Protein AF-A0A2N5WVS5-F1 (afdb_monomer_lite)

Secondary structure (DSSP, 8-state):
----PPPP-----PPPPHHHHHHHHHTTTS-HHHHHHHHHHTTSSSHHHHHHTTGGGGS-HHHHHHHHHHHHHTT-EEPPPGGGGGTTS-SSSTT--STT-SSPPP---EE-HHHHHHHHHHHHHS-TTSTTSHHHHHHHHHHHHHHTT-HHHHHHHHHHTT-HHHHHHHHHHHHHHSSSHHHHHHHHHHHHTPPPSSPPPTTS-HHHHHHHHHHHH-HHHHHH-HHHHHHHHHHHHHHSGGG---TT-THHHHHHHHHHHHHHHH-GGGHHHHHHHHHHHHTT-

Structure (mmCIF, N/CA/C/O backbone):
data_AF-A0A2N5WVS5-F1
#
_entry.id   AF-A0A2N5WVS5-F1
#
loop_
_atom_site.group_PDB
_atom_site.id
_atom_site.type_symbol
_atom_site.label_atom_id
_atom_site.label_alt_id
_atom_site.label_comp_id
_atom_site.label_asym_id
_atom_site.label_entity_id
_atom_site.label_seq_id
_atom_site.pdbx_PDB_ins_code
_atom_site.Cartn_x
_atom_site.Cartn_y
_atom_site.Cartn_z
_at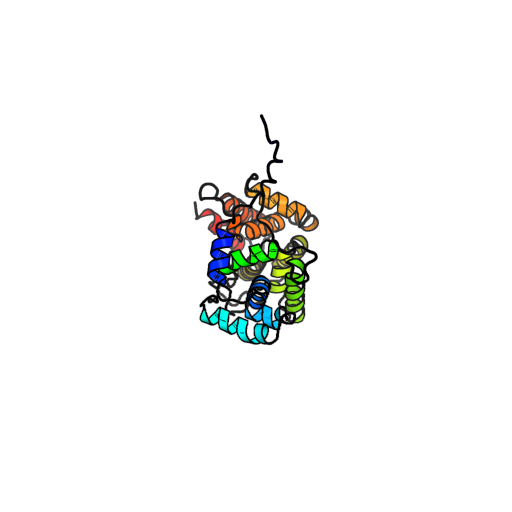om_site.occupancy
_atom_site.B_iso_or_equiv
_atom_site.auth_seq_id
_atom_site.auth_comp_id
_atom_site.auth_asym_id
_atom_site.auth_atom_id
_atom_site.pdbx_PDB_model_num
ATOM 1 N N . HIS A 1 1 ? -7.808 49.765 46.459 1.00 38.38 1 HIS A N 1
ATOM 2 C CA . HIS A 1 1 ? -6.801 49.565 45.397 1.00 38.38 1 HIS A CA 1
ATOM 3 C C . HIS A 1 1 ? -5.753 48.593 45.919 1.00 38.38 1 HIS A C 1
ATOM 5 O O . HIS A 1 1 ? -5.170 48.901 46.940 1.00 38.38 1 HIS A O 1
ATOM 11 N N . GLY A 1 2 ? -5.491 47.409 45.385 1.00 36.56 2 GLY A N 1
ATOM 12 C CA . GLY A 1 2 ? -6.098 46.624 44.321 1.00 36.56 2 GLY A CA 1
ATOM 13 C C . GLY A 1 2 ? -5.692 45.162 44.556 1.00 36.56 2 GLY A C 1
ATOM 14 O O . GLY A 1 2 ? -4.592 44.880 45.019 1.00 36.56 2 GLY A O 1
ATOM 15 N N . THR A 1 3 ? -6.629 44.260 44.303 1.00 36.06 3 THR A N 1
ATOM 16 C CA . THR A 1 3 ? -6.519 42.800 44.321 1.00 36.06 3 THR A CA 1
ATOM 17 C C . THR A 1 3 ? -5.646 42.310 43.164 1.00 36.06 3 THR A C 1
ATOM 19 O O . THR A 1 3 ? -5.990 42.533 42.007 1.00 36.06 3 THR A O 1
ATOM 22 N N . GLY A 1 4 ? -4.538 41.628 43.465 1.00 31.56 4 GLY A N 1
ATOM 23 C CA . GLY A 1 4 ? -3.728 40.899 42.485 1.00 31.56 4 GLY A CA 1
ATOM 24 C C . GLY A 1 4 ? -4.089 39.416 42.497 1.00 31.56 4 GLY A C 1
ATOM 25 O O . GLY A 1 4 ? -3.609 38.673 43.348 1.00 31.56 4 GLY A O 1
ATOM 26 N N . ALA A 1 5 ? -4.955 38.999 41.575 1.00 36.59 5 ALA A N 1
ATOM 27 C CA . ALA A 1 5 ? -5.198 37.593 41.274 1.00 36.59 5 ALA A CA 1
ATOM 28 C C . ALA A 1 5 ? -4.159 37.101 40.246 1.00 36.59 5 ALA A C 1
ATOM 30 O O . ALA A 1 5 ? -3.868 37.835 39.299 1.00 36.59 5 ALA A O 1
ATOM 31 N N . PRO A 1 6 ? -3.615 35.878 40.374 1.00 37.78 6 PRO A N 1
ATOM 32 C CA . PRO A 1 6 ? -2.813 35.278 39.318 1.00 37.78 6 PRO A CA 1
ATOM 33 C C . PRO A 1 6 ? -3.723 34.892 38.145 1.00 37.78 6 PRO A C 1
ATOM 35 O O . PRO A 1 6 ? -4.695 34.152 38.303 1.00 37.78 6 PRO A O 1
ATOM 38 N N . HIS A 1 7 ? -3.422 35.437 36.965 1.00 36.19 7 HIS A N 1
ATOM 39 C CA . HIS A 1 7 ? -4.077 35.058 35.719 1.00 36.19 7 HIS A CA 1
ATOM 40 C C . HIS A 1 7 ? -3.778 33.598 35.379 1.00 36.19 7 HIS A C 1
ATOM 42 O O . HIS A 1 7 ? -2.649 33.124 35.504 1.00 36.19 7 HIS A O 1
ATOM 48 N N . GLY A 1 8 ? -4.845 32.904 34.991 1.00 30.22 8 GLY A N 1
ATOM 49 C CA . GLY A 1 8 ? -4.879 31.475 34.776 1.00 30.22 8 GLY A CA 1
ATOM 50 C C . GLY A 1 8 ? -4.009 31.029 33.611 1.00 30.22 8 GLY A C 1
ATOM 51 O O . GLY A 1 8 ? -3.861 31.715 32.600 1.00 30.22 8 GLY A O 1
ATOM 52 N N . ALA A 1 9 ? -3.478 29.824 33.775 1.00 33.88 9 ALA A N 1
ATOM 53 C CA . ALA A 1 9 ? -2.939 29.010 32.708 1.00 33.88 9 ALA A CA 1
ATOM 54 C C . ALA A 1 9 ? -4.000 28.854 31.606 1.00 33.88 9 ALA A C 1
ATOM 56 O O . ALA A 1 9 ? -5.010 28.171 31.780 1.00 33.88 9 ALA A O 1
ATOM 57 N N . GLY A 1 10 ? -3.773 29.522 30.476 1.00 28.66 10 GLY A N 1
ATOM 58 C CA . GLY A 1 10 ? -4.516 29.297 29.248 1.00 28.66 10 GLY A CA 1
ATOM 59 C C . GLY A 1 10 ? -4.157 27.921 28.707 1.00 28.66 10 GLY A C 1
ATOM 60 O O . GLY A 1 10 ? -3.121 27.755 28.068 1.00 28.66 10 GLY A O 1
ATOM 61 N N . GLY A 1 11 ? -5.004 26.934 28.996 1.00 31.39 11 GLY A N 1
ATOM 62 C CA . GLY A 1 11 ? -4.968 25.644 28.329 1.00 31.39 11 GLY A CA 1
ATOM 63 C C . GLY A 1 11 ? -5.151 25.855 26.831 1.00 31.39 11 GLY A C 1
ATOM 64 O O . GLY A 1 11 ? -6.212 26.280 26.376 1.00 31.39 11 GLY A O 1
ATOM 65 N N . THR A 1 12 ? -4.109 25.568 26.060 1.00 34.75 12 THR A N 1
ATOM 66 C CA . THR A 1 12 ? -4.178 25.442 24.608 1.00 34.75 12 THR A CA 1
ATOM 67 C C . THR A 1 12 ? -4.955 24.170 24.280 1.00 34.75 12 THR A C 1
ATOM 69 O O . THR A 1 12 ? -4.392 23.108 24.029 1.00 34.75 12 THR A O 1
ATOM 72 N N . GLY A 1 13 ? -6.285 24.272 24.320 1.00 35.31 13 GLY A N 1
ATOM 73 C CA . GLY A 1 13 ? -7.177 23.294 23.712 1.00 35.31 13 GLY A CA 1
ATOM 74 C C . GLY A 1 13 ? -6.872 23.244 22.220 1.00 35.31 13 GLY A C 1
ATOM 75 O O . GLY A 1 13 ? -7.318 24.107 21.467 1.00 35.31 13 GLY A O 1
ATOM 76 N N . GLY A 1 14 ? -6.040 22.283 21.814 1.00 39.69 14 GLY A N 1
ATOM 77 C CA . GLY A 1 14 ? -5.707 22.050 20.416 1.00 39.69 14 GLY A CA 1
ATOM 78 C C . GLY A 1 14 ? -6.995 21.843 19.633 1.00 39.69 14 GLY A C 1
ATOM 79 O O . GLY A 1 14 ? -7.768 20.939 19.944 1.00 39.69 14 GLY A O 1
ATOM 80 N N . ALA A 1 15 ? -7.253 22.717 18.662 1.00 46.94 15 ALA A N 1
ATOM 81 C CA . ALA A 1 15 ? -8.420 22.613 17.803 1.00 46.94 15 ALA A CA 1
ATOM 82 C C . ALA A 1 15 ? -8.439 21.222 17.152 1.00 46.94 15 ALA A C 1
ATOM 84 O O . ALA A 1 15 ? -7.510 20.850 16.431 1.00 46.94 15 ALA A O 1
ATOM 85 N N . VAL A 1 16 ? -9.482 20.448 17.452 1.00 55.78 16 VAL A N 1
ATOM 86 C CA . VAL A 1 16 ? -9.703 19.119 16.878 1.00 55.78 16 VAL A CA 1
ATOM 87 C C . VAL A 1 16 ? -9.798 19.275 15.361 1.00 55.78 16 VAL A C 1
ATOM 89 O O . VAL A 1 16 ? -10.594 20.075 14.865 1.00 55.78 16 VAL A O 1
ATOM 92 N N . ARG A 1 17 ? -8.963 18.547 14.614 1.00 77.06 17 ARG A N 1
ATOM 93 C CA . ARG A 1 17 ? -8.946 18.616 13.144 1.00 77.06 17 ARG A CA 1
ATOM 94 C C . ARG A 1 17 ? -10.242 18.012 12.584 1.00 77.06 17 ARG A C 1
ATOM 96 O O . ARG A 1 17 ? -10.778 17.072 13.164 1.00 77.06 17 ARG A O 1
ATOM 103 N N . LEU A 1 18 ? -10.733 18.506 11.441 1.00 76.75 18 LEU A N 1
ATOM 104 C CA . LEU A 1 18 ? -11.964 18.011 10.788 1.00 76.75 18 LEU A CA 1
ATOM 105 C C . LEU A 1 18 ? -11.969 16.480 10.618 1.00 76.75 18 LEU A C 1
ATOM 107 O O . LEU A 1 18 ? -12.985 15.831 10.845 1.00 76.75 18 LEU A O 1
ATOM 111 N N . GLU A 1 19 ? -10.814 15.910 10.281 1.00 73.50 19 GLU A N 1
ATOM 112 C CA . GLU A 1 19 ? -10.587 14.467 10.136 1.00 73.50 19 GLU A CA 1
ATOM 113 C C . GLU A 1 19 ? -10.905 13.687 11.422 1.00 73.50 19 GLU A C 1
ATOM 115 O O . GLU A 1 19 ? -11.564 12.650 11.373 1.00 73.50 19 GLU A O 1
ATOM 120 N N . GLN A 1 20 ? -10.510 14.220 12.582 1.00 77.69 20 GLN A N 1
ATOM 121 C CA . GLN A 1 20 ? -10.756 13.605 13.889 1.00 77.69 20 GLN A CA 1
ATOM 122 C C . GLN A 1 20 ? -12.244 13.657 14.253 1.00 77.69 20 GLN A C 1
ATOM 124 O O . GLN A 1 20 ? -12.784 12.689 14.785 1.00 77.69 20 GLN A O 1
ATOM 129 N N . TYR A 1 21 ? -12.932 14.755 13.918 1.00 80.75 21 TYR A N 1
ATOM 130 C CA . TYR A 1 21 ? -14.383 14.873 14.100 1.00 80.75 21 TYR A CA 1
ATOM 131 C C . TYR A 1 21 ? -15.155 13.904 13.196 1.00 80.75 21 TYR A C 1
ATOM 133 O O . TYR A 1 21 ? -16.059 13.210 13.665 1.00 80.75 21 TYR A O 1
ATOM 141 N N . ALA A 1 22 ? -14.779 13.825 11.916 1.00 80.44 22 ALA A N 1
ATOM 142 C CA . ALA A 1 22 ? -15.392 12.917 10.952 1.00 80.44 22 ALA A CA 1
ATOM 143 C C . ALA A 1 22 ? -15.218 11.455 11.382 1.00 80.44 22 ALA A C 1
ATOM 145 O O . ALA A 1 22 ? -16.188 10.697 11.402 1.00 80.44 22 ALA A O 1
ATOM 146 N N . LEU A 1 23 ? -14.007 11.070 11.797 1.00 82.12 23 LEU A N 1
ATOM 147 C CA . LEU A 1 23 ? -13.743 9.724 12.289 1.00 82.12 23 LEU A CA 1
ATOM 148 C C . LEU A 1 23 ? -14.507 9.433 13.585 1.00 82.12 23 LEU A C 1
ATOM 150 O O . LEU A 1 23 ? -15.119 8.374 13.711 1.00 82.12 23 LEU A O 1
ATOM 154 N N . HIS A 1 24 ? -14.529 10.372 14.535 1.00 83.81 24 HIS A N 1
ATOM 155 C CA . HIS A 1 24 ? -15.271 10.194 15.779 1.00 83.81 24 HIS A CA 1
ATOM 156 C C . HIS A 1 24 ? -16.759 9.928 15.521 1.00 83.81 24 HIS A C 1
ATOM 158 O O . HIS A 1 24 ? -17.308 8.991 16.106 1.00 83.81 24 HIS A O 1
ATOM 164 N N . HIS A 1 25 ? -17.375 10.697 14.616 1.00 84.81 25 HIS A N 1
ATOM 165 C CA . HIS A 1 25 ? -18.772 10.526 14.223 1.00 84.81 25 HIS A CA 1
ATOM 166 C C . HIS A 1 25 ? -19.003 9.206 13.473 1.00 84.81 25 HIS A C 1
ATOM 168 O O . HIS A 1 25 ? -19.977 8.508 13.751 1.00 84.81 25 HIS A O 1
ATOM 174 N N . LEU A 1 26 ? -18.127 8.823 12.537 1.00 85.88 26 LEU A N 1
ATOM 175 C CA . LEU A 1 26 ? -18.253 7.551 11.811 1.00 85.88 26 LEU A CA 1
ATOM 176 C C . LEU A 1 26 ? -18.222 6.351 12.762 1.00 85.88 26 LEU A C 1
ATOM 178 O O . LEU A 1 26 ? -18.963 5.385 12.585 1.00 85.88 26 LEU A O 1
ATOM 182 N N . LEU A 1 27 ? -17.382 6.425 13.791 1.00 88.62 27 LEU A N 1
ATOM 183 C CA . LEU A 1 27 ? -17.173 5.340 14.739 1.00 88.62 27 LEU A CA 1
ATOM 184 C C . LEU A 1 27 ? -18.083 5.424 15.975 1.00 88.62 27 LEU A C 1
ATOM 186 O O . LEU A 1 27 ? -17.905 4.613 16.877 1.00 88.62 27 LEU A O 1
ATOM 190 N N . GLN A 1 28 ? -19.023 6.378 16.046 1.00 85.56 28 GLN A N 1
ATOM 191 C CA . GLN A 1 28 ? -19.689 6.792 17.292 1.00 85.56 28 GLN A CA 1
ATOM 192 C C . GLN A 1 28 ? -20.316 5.652 18.119 1.00 85.56 28 GLN A C 1
ATOM 194 O O . GLN A 1 28 ? -20.178 5.666 19.340 1.00 85.56 28 GLN A O 1
ATOM 199 N N . ASP A 1 29 ? -20.893 4.627 17.482 1.00 86.06 29 ASP A N 1
ATOM 200 C CA . ASP A 1 29 ? -21.528 3.498 18.189 1.00 86.06 29 ASP A CA 1
ATOM 201 C C . ASP A 1 29 ? -20.622 2.268 18.363 1.00 86.06 29 ASP A C 1
ATOM 203 O O . ASP A 1 29 ? -21.065 1.243 18.876 1.00 86.06 29 ASP A O 1
ATOM 207 N N . LEU A 1 30 ? -19.347 2.350 17.970 1.00 89.69 30 LEU A N 1
ATOM 208 C CA . LEU A 1 30 ? -18.361 1.338 18.337 1.00 89.69 30 LEU A CA 1
ATOM 209 C C . LEU A 1 30 ? -17.808 1.621 19.731 1.00 89.69 30 LEU A C 1
ATOM 211 O O . LEU A 1 30 ? -17.363 2.738 20.021 1.00 89.69 30 LEU A O 1
ATOM 215 N N . GLY A 1 31 ? -17.749 0.581 20.564 1.00 90.31 31 GLY A N 1
ATOM 216 C CA . GLY A 1 31 ? -17.044 0.649 21.842 1.00 90.31 31 GLY A CA 1
ATOM 217 C C . GLY A 1 31 ? -15.533 0.819 21.650 1.00 90.31 31 GLY A C 1
ATOM 218 O O . GLY A 1 31 ? -14.978 0.441 20.616 1.00 90.31 31 GLY A O 1
ATOM 219 N N . ASP A 1 32 ? -14.835 1.332 22.664 1.00 91.38 32 ASP A N 1
ATOM 220 C CA . ASP A 1 32 ? -13.397 1.649 22.581 1.00 91.38 32 ASP A CA 1
ATOM 221 C C . ASP A 1 32 ? -12.530 0.463 22.126 1.00 91.38 32 ASP A C 1
ATOM 223 O O . ASP A 1 32 ? -11.598 0.624 21.337 1.00 91.38 32 ASP A O 1
ATOM 227 N N . GLN A 1 33 ? -12.858 -0.751 22.583 1.00 93.19 33 GLN A N 1
ATOM 228 C CA . GLN A 1 33 ? -12.171 -1.982 22.174 1.00 93.19 33 GLN A CA 1
ATOM 229 C C . GLN A 1 33 ? -12.370 -2.281 20.682 1.00 93.19 33 GLN A C 1
ATOM 231 O O . GLN A 1 33 ? -11.403 -2.582 19.987 1.00 93.19 33 GLN A O 1
ATOM 236 N N . GLN A 1 34 ? -13.596 -2.135 20.169 1.00 94.31 34 GLN A N 1
ATOM 237 C CA . GLN A 1 34 ? -13.903 -2.337 18.751 1.00 94.31 34 GLN A CA 1
ATOM 238 C C . GLN A 1 34 ? -13.239 -1.272 17.877 1.00 94.31 34 GLN A C 1
ATOM 240 O O . GLN A 1 34 ? -12.710 -1.606 16.821 1.00 94.31 34 GLN A O 1
ATOM 245 N N . ARG A 1 35 ? -13.193 -0.009 18.324 1.00 94.31 35 ARG A N 1
ATOM 246 C CA . ARG A 1 35 ? -12.483 1.061 17.604 1.00 94.31 35 ARG A CA 1
ATOM 247 C C . ARG A 1 35 ? -10.994 0.763 17.488 1.00 94.31 35 ARG A C 1
ATOM 249 O O . ARG A 1 35 ? -10.447 0.807 16.391 1.00 94.31 35 ARG A O 1
ATOM 256 N N . ARG A 1 36 ? -10.340 0.410 18.599 1.00 94.50 36 ARG A N 1
ATOM 257 C CA . ARG A 1 36 ? -8.911 0.054 18.606 1.00 94.50 36 ARG A CA 1
ATOM 258 C C . ARG A 1 36 ? -8.619 -1.175 17.745 1.00 94.50 36 ARG A C 1
ATOM 260 O O . ARG A 1 36 ? -7.611 -1.195 17.046 1.00 94.50 36 ARG A O 1
ATOM 267 N N . ALA A 1 37 ? -9.501 -2.172 17.775 1.00 95.88 37 ALA A N 1
ATOM 268 C CA . ALA A 1 37 ? -9.400 -3.349 16.921 1.00 95.88 37 ALA A CA 1
ATOM 269 C C . ALA A 1 37 ? -9.544 -2.988 15.437 1.00 95.88 37 ALA A C 1
ATOM 271 O O . ALA A 1 37 ? -8.738 -3.423 14.621 1.00 95.88 37 ALA A O 1
ATOM 272 N N . LEU A 1 38 ? -10.505 -2.128 15.092 1.00 95.75 38 LEU A N 1
ATOM 273 C CA . LEU A 1 38 ? -10.718 -1.662 13.724 1.00 95.75 38 LEU A CA 1
ATOM 274 C C . LEU A 1 38 ? -9.522 -0.868 13.178 1.00 95.75 38 LEU A C 1
ATOM 276 O O . LEU A 1 38 ? -9.123 -1.082 12.034 1.00 95.75 38 LEU A O 1
ATOM 280 N N . VAL A 1 39 ? -8.926 0.004 14.001 1.00 95.44 39 VAL A N 1
ATOM 281 C CA . VAL A 1 39 ? -7.685 0.724 13.662 1.00 95.44 39 VAL A CA 1
ATOM 282 C C . VAL A 1 39 ? -6.575 -0.268 13.321 1.00 95.44 39 VAL A C 1
ATOM 284 O O . VAL A 1 39 ? -5.932 -0.127 12.284 1.00 95.44 39 VAL A O 1
ATOM 287 N N . LEU A 1 40 ? -6.391 -1.314 14.129 1.00 96.19 40 LEU A N 1
ATOM 288 C CA . LEU A 1 40 ? -5.379 -2.336 13.866 1.00 96.19 40 LEU A CA 1
ATOM 289 C C . LEU A 1 40 ? -5.677 -3.138 12.586 1.00 96.19 40 LEU A C 1
ATOM 291 O O . LEU A 1 40 ? -4.782 -3.343 11.769 1.00 96.19 40 LEU A O 1
ATOM 295 N N . CYS A 1 41 ? -6.934 -3.538 12.370 1.00 95.62 41 CYS A N 1
ATOM 296 C CA . CYS A 1 41 ? -7.358 -4.257 11.166 1.00 95.62 41 CYS A CA 1
ATOM 297 C C . CYS A 1 41 ? -7.170 -3.446 9.876 1.00 95.62 41 CYS A C 1
ATOM 299 O O . CYS A 1 41 ? -7.016 -4.042 8.814 1.00 95.62 41 CYS A O 1
ATOM 301 N N . SER A 1 42 ? -7.144 -2.110 9.946 1.00 94.56 42 SER A N 1
ATOM 302 C CA . SER A 1 42 ? -6.929 -1.253 8.768 1.00 94.56 42 SER A CA 1
ATOM 303 C C . SER A 1 42 ? -5.552 -1.435 8.106 1.00 94.56 42 SER A C 1
ATOM 305 O O . SER A 1 42 ? -5.395 -1.124 6.917 1.00 94.56 42 SER A O 1
ATOM 307 N N . ALA A 1 43 ? -4.576 -1.984 8.846 1.00 95.25 43 ALA A N 1
ATOM 308 C CA . ALA A 1 43 ? -3.253 -2.340 8.338 1.00 95.25 43 ALA A CA 1
ATOM 309 C C . ALA A 1 43 ? -3.315 -3.436 7.264 1.00 95.25 43 ALA A C 1
ATOM 311 O O . ALA A 1 43 ? -2.520 -3.427 6.319 1.00 95.25 43 ALA A O 1
ATOM 312 N N . ALA A 1 44 ? -4.261 -4.371 7.389 1.00 93.56 44 ALA A N 1
ATOM 313 C CA . ALA A 1 44 ? -4.436 -5.446 6.427 1.00 93.56 44 ALA A CA 1
ATOM 314 C C . ALA A 1 44 ? -5.052 -4.917 5.127 1.00 93.56 44 ALA A C 1
ATOM 316 O O . ALA A 1 44 ? -5.866 -3.990 5.125 1.00 93.56 44 ALA A O 1
ATOM 317 N N . ARG A 1 45 ? -4.649 -5.507 3.999 1.00 88.19 45 ARG A N 1
ATOM 318 C CA . ARG A 1 45 ? -5.270 -5.234 2.697 1.00 88.19 45 ARG A CA 1
ATOM 319 C C . ARG A 1 45 ? -6.725 -5.694 2.683 1.00 88.19 45 ARG A C 1
ATOM 321 O O . ARG A 1 45 ? -7.603 -4.930 2.293 1.00 88.19 45 ARG A O 1
ATOM 328 N N . GLU A 1 46 ? -6.945 -6.916 3.148 1.00 89.81 46 GLU A N 1
ATOM 329 C CA . GLU A 1 46 ? -8.250 -7.552 3.294 1.00 89.81 46 GLU A CA 1
ATOM 330 C C . GLU A 1 46 ? -8.616 -7.640 4.766 1.00 89.81 46 GLU A C 1
ATOM 332 O O . GLU A 1 46 ? -7.772 -7.941 5.614 1.00 89.81 46 GLU A O 1
ATOM 337 N N . PHE A 1 47 ? -9.887 -7.388 5.071 1.00 90.44 47 PHE A N 1
ATOM 338 C CA . PHE A 1 47 ? -10.333 -7.348 6.457 1.00 90.44 47 PHE A CA 1
ATOM 339 C C . PHE A 1 47 ? -10.203 -8.715 7.145 1.00 90.44 47 PHE A C 1
ATOM 341 O O . PHE A 1 47 ? -9.747 -8.791 8.286 1.00 90.44 47 PHE A O 1
ATOM 348 N N . ASP A 1 48 ? -10.557 -9.796 6.450 1.00 91.00 48 ASP A N 1
ATOM 349 C CA . ASP A 1 48 ? -10.523 -11.144 7.025 1.00 91.00 48 ASP A CA 1
ATOM 350 C C . ASP A 1 48 ? -9.076 -11.599 7.313 1.00 91.00 48 ASP A C 1
ATOM 352 O O . ASP A 1 48 ? -8.821 -12.171 8.370 1.00 91.00 48 ASP A O 1
ATOM 356 N N . THR A 1 49 ? -8.095 -11.179 6.503 1.00 92.56 49 THR A N 1
ATOM 357 C CA . THR A 1 49 ? -6.663 -11.423 6.764 1.00 92.56 49 THR A CA 1
ATOM 358 C C . THR A 1 49 ? -6.194 -10.844 8.099 1.00 92.56 49 THR A C 1
ATOM 360 O O . THR A 1 49 ? -5.354 -11.441 8.764 1.00 92.56 49 THR A O 1
ATOM 363 N N . ALA A 1 50 ? -6.737 -9.706 8.549 1.00 92.81 50 ALA A N 1
ATOM 364 C CA . ALA A 1 50 ? -6.414 -9.185 9.880 1.00 92.81 50 ALA A CA 1
ATOM 365 C C . ALA A 1 50 ? -6.842 -10.152 10.997 1.00 92.81 50 ALA A C 1
ATOM 367 O O . ALA A 1 50 ? -6.167 -10.272 12.024 1.00 92.81 50 ALA A O 1
ATOM 368 N N . THR A 1 51 ? -7.969 -10.833 10.794 1.00 91.12 51 THR A N 1
ATOM 369 C CA . THR A 1 51 ? -8.499 -11.827 11.728 1.00 91.12 51 THR A CA 1
ATOM 370 C C . THR A 1 51 ? -7.653 -13.096 11.683 1.00 91.12 51 THR A C 1
ATOM 372 O O . THR A 1 51 ? -7.188 -13.540 12.732 1.00 91.12 51 THR A O 1
ATOM 375 N N . ASP A 1 52 ? -7.373 -13.608 10.484 1.00 93.56 52 ASP A N 1
ATOM 376 C CA . ASP A 1 52 ? -6.603 -14.840 10.268 1.00 93.56 52 ASP A CA 1
ATOM 377 C C . ASP A 1 52 ? -5.144 -14.710 10.722 1.00 93.56 52 ASP A C 1
ATOM 379 O O . ASP A 1 52 ? -4.582 -15.634 11.311 1.00 93.56 52 ASP A O 1
ATOM 383 N N . ALA A 1 53 ? -4.545 -13.530 10.535 1.00 94.62 53 ALA A N 1
ATOM 384 C CA . ALA A 1 53 ? -3.214 -13.210 11.040 1.00 94.62 53 ALA A CA 1
ATOM 385 C C . ALA A 1 53 ? -3.172 -13.037 12.564 1.00 94.62 53 ALA A C 1
ATOM 387 O O . ALA A 1 53 ? -2.101 -12.829 13.131 1.00 94.62 53 ALA A O 1
ATOM 388 N N . GLY A 1 54 ? -4.318 -13.103 13.246 1.00 94.56 54 GLY A N 1
ATOM 389 C CA . GLY A 1 54 ? -4.407 -13.033 14.697 1.00 94.56 54 GLY A CA 1
ATOM 390 C C . GLY A 1 54 ? -4.233 -11.626 15.269 1.00 94.56 54 GLY A C 1
ATOM 391 O O . GLY A 1 54 ? -3.907 -11.500 16.453 1.00 94.56 54 GLY A O 1
ATOM 392 N N . LEU A 1 55 ? -4.457 -10.556 14.492 1.00 95.06 55 LEU A N 1
ATOM 393 C CA . LEU A 1 55 ? -4.383 -9.179 15.013 1.00 95.06 55 LEU A CA 1
ATOM 394 C C . LEU A 1 55 ? -5.426 -8.936 16.116 1.00 95.06 55 LEU A C 1
ATOM 396 O O . LEU A 1 55 ? -5.202 -8.158 17.043 1.00 95.06 55 LEU A O 1
ATOM 400 N N . LEU A 1 56 ? -6.550 -9.655 16.060 1.00 94.50 56 LEU A N 1
ATOM 401 C CA . LEU A 1 56 ? -7.642 -9.530 17.021 1.00 94.50 56 LEU A CA 1
ATOM 402 C C . LEU A 1 56 ? -7.435 -10.311 18.331 1.00 94.50 56 LEU A C 1
ATOM 404 O O . LEU A 1 56 ? -8.166 -10.076 19.293 1.00 94.50 56 LEU A O 1
ATOM 408 N N . THR A 1 57 ? -6.423 -11.183 18.416 1.00 93.56 57 THR A N 1
ATOM 409 C CA . THR A 1 57 ? -6.186 -12.073 19.578 1.00 93.56 57 THR A CA 1
ATOM 410 C C . THR A 1 57 ? -5.985 -11.330 20.901 1.00 93.56 57 THR A C 1
ATOM 412 O O . THR A 1 57 ? -6.221 -11.885 21.970 1.00 93.56 57 THR A O 1
ATOM 415 N N . ARG A 1 58 ? -5.580 -10.057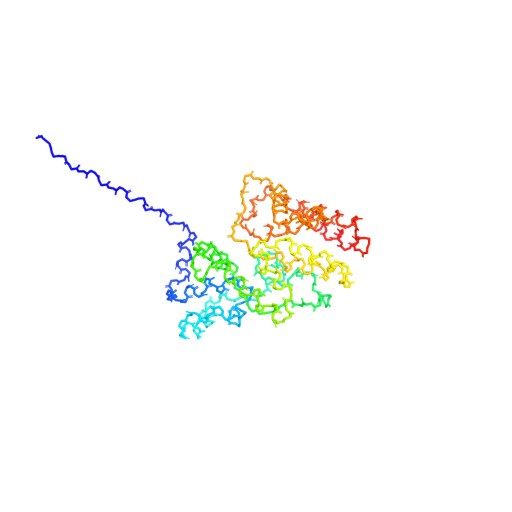 20.837 1.00 90.44 58 ARG A N 1
ATOM 416 C CA . ARG A 1 58 ? -5.315 -9.193 21.999 1.00 90.44 58 ARG A CA 1
ATOM 417 C C . ARG A 1 58 ? -6.564 -8.496 22.548 1.00 90.44 58 ARG A C 1
ATOM 419 O O . ARG A 1 58 ? -6.482 -7.832 23.579 1.00 90.44 58 ARG A O 1
ATOM 426 N N . PHE A 1 59 ? -7.695 -8.611 21.859 1.00 95.12 59 PHE A N 1
ATOM 427 C CA . PHE A 1 59 ? -8.965 -7.998 22.242 1.00 95.12 59 PHE A CA 1
ATOM 428 C C . PHE A 1 59 ? -9.891 -9.017 22.906 1.00 95.12 59 PHE A C 1
ATOM 430 O O . PHE A 1 59 ? -9.670 -10.224 22.834 1.00 95.12 59 PHE A O 1
ATOM 437 N N . THR A 1 60 ? -10.957 -8.534 23.545 1.00 95.44 60 THR A N 1
ATOM 438 C CA . THR A 1 60 ? -11.950 -9.401 24.195 1.00 95.44 60 THR A CA 1
ATOM 439 C C . THR A 1 60 ? -12.618 -10.341 23.191 1.00 95.44 60 THR A C 1
ATOM 441 O O . THR A 1 60 ? -12.850 -9.956 22.045 1.00 95.44 60 THR A O 1
ATOM 444 N N . GLU A 1 61 ? -13.017 -11.543 23.623 1.00 93.75 61 GLU A N 1
ATOM 445 C CA . GLU A 1 61 ? -13.737 -12.488 22.751 1.00 93.75 61 GLU A CA 1
ATOM 446 C C . GLU A 1 61 ? -14.990 -11.865 22.116 1.00 93.75 61 GLU A C 1
ATOM 448 O O . GLU A 1 61 ? -15.312 -12.131 20.961 1.00 93.75 61 GLU A O 1
ATOM 453 N N . GLN A 1 62 ? -15.690 -10.998 22.856 1.00 93.38 62 GLN A N 1
ATOM 454 C CA . GLN A 1 62 ? -16.839 -10.264 22.331 1.00 93.38 62 GLN A CA 1
ATOM 455 C C . GLN A 1 62 ? -16.448 -9.357 21.159 1.00 93.38 62 GLN A C 1
ATOM 457 O O . GLN A 1 62 ? -17.164 -9.311 20.161 1.00 93.38 62 GLN A O 1
ATOM 462 N N . THR A 1 63 ? -15.310 -8.665 21.245 1.00 94.25 63 THR A N 1
ATOM 463 C CA . THR A 1 63 ? -14.801 -7.829 20.148 1.00 94.25 63 THR A CA 1
ATOM 464 C C . THR A 1 63 ? -14.425 -8.690 18.947 1.00 94.25 63 THR A C 1
ATOM 466 O O . THR A 1 63 ? -14.840 -8.384 17.834 1.00 94.25 63 THR A O 1
ATOM 469 N N . GLN A 1 64 ? -13.715 -9.799 19.177 1.00 92.94 64 GLN A N 1
ATOM 470 C CA . GLN A 1 64 ? -13.307 -10.729 18.119 1.00 92.94 64 GLN A CA 1
ATOM 471 C C . GLN A 1 64 ? -14.515 -11.285 17.346 1.00 92.94 64 GLN A C 1
ATOM 473 O O . GLN A 1 64 ? -14.478 -11.365 16.122 1.00 92.94 64 GLN A O 1
ATOM 478 N N . ARG A 1 65 ? -15.610 -11.615 18.046 1.00 90.19 65 ARG A N 1
ATOM 479 C CA . ARG A 1 65 ? -16.832 -12.166 17.433 1.00 90.19 65 ARG A CA 1
ATOM 480 C C . ARG A 1 65 ? -17.700 -11.116 16.737 1.00 90.19 65 ARG A C 1
ATOM 482 O O . ARG A 1 65 ? -18.309 -11.422 15.719 1.00 90.19 65 ARG A O 1
ATOM 489 N N . THR A 1 66 ? -17.798 -9.904 17.285 1.00 93.56 66 THR A N 1
ATOM 490 C CA . THR A 1 66 ? -18.771 -8.902 16.803 1.00 93.56 66 THR A CA 1
ATOM 491 C C . THR A 1 66 ? -18.200 -7.934 15.772 1.00 93.56 66 THR A C 1
ATOM 493 O O . THR A 1 66 ? -18.947 -7.473 14.915 1.00 93.56 66 THR A O 1
ATOM 496 N N . LEU A 1 67 ? -16.890 -7.650 15.786 1.00 94.06 67 LEU A N 1
ATOM 497 C CA . LEU A 1 67 ? -16.306 -6.609 14.932 1.00 94.06 67 LEU A CA 1
ATOM 498 C C . LEU A 1 67 ? -16.573 -6.855 13.442 1.00 94.06 67 LEU A C 1
ATOM 500 O O . LEU A 1 67 ? -17.024 -5.955 12.742 1.00 94.06 67 LEU A O 1
ATOM 504 N N . GLY A 1 68 ? -16.347 -8.077 12.955 1.00 90.81 68 GLY A N 1
ATOM 505 C CA . GLY A 1 68 ? -16.583 -8.403 11.548 1.00 90.81 68 GLY A CA 1
ATOM 506 C C . GLY A 1 68 ? -18.050 -8.274 11.126 1.00 90.81 68 GLY A C 1
ATOM 507 O O . GLY A 1 68 ? -18.320 -7.993 9.959 1.00 90.81 68 GLY A O 1
ATOM 508 N N . GLN A 1 69 ? -18.999 -8.461 12.047 1.00 90.69 69 GLN A N 1
ATOM 509 C CA . GLN A 1 69 ? -20.422 -8.251 11.782 1.00 90.69 69 GLN A CA 1
ATOM 510 C C . GLN A 1 69 ? -20.758 -6.756 11.752 1.00 90.69 69 GLN A C 1
ATOM 512 O O . GLN A 1 69 ? -21.449 -6.321 10.836 1.00 90.69 69 GLN A O 1
ATOM 517 N N . GLU A 1 70 ? -20.228 -5.973 12.693 1.00 92.31 70 GLU A N 1
ATOM 518 C CA . GLU A 1 70 ? -20.425 -4.518 12.759 1.00 92.31 70 GLU A CA 1
ATOM 519 C C . GLU A 1 70 ? -19.860 -3.794 11.531 1.00 92.31 70 GLU A C 1
ATOM 521 O O . GLU A 1 70 ? -20.499 -2.917 10.955 1.00 92.31 70 GLU A O 1
ATOM 526 N N . VAL A 1 71 ? -18.666 -4.177 11.077 1.00 92.00 71 VAL A N 1
ATOM 527 C CA . VAL A 1 71 ? -18.051 -3.559 9.893 1.00 92.00 71 VAL A CA 1
ATOM 528 C C . VAL A 1 71 ? -18.856 -3.897 8.627 1.00 92.00 71 VAL A C 1
ATOM 530 O O . VAL A 1 71 ? -19.047 -3.037 7.766 1.00 92.00 71 VAL A O 1
ATOM 533 N N . ARG A 1 72 ? -19.391 -5.124 8.525 1.00 89.81 72 ARG A N 1
ATOM 534 C CA . ARG A 1 72 ? -20.256 -5.537 7.406 1.00 89.81 72 ARG A CA 1
ATOM 535 C C . ARG A 1 72 ? -21.627 -4.858 7.443 1.00 89.81 72 ARG A C 1
ATOM 537 O O . ARG A 1 72 ? -22.077 -4.378 6.407 1.00 89.81 72 ARG A O 1
ATOM 544 N N . SER A 1 73 ? -22.279 -4.779 8.606 1.00 90.31 73 SER A N 1
ATOM 545 C CA . SER A 1 73 ? -23.610 -4.163 8.751 1.00 90.31 73 SER A CA 1
ATOM 546 C C . SER A 1 73 ? -23.602 -2.672 8.406 1.00 90.31 73 SER A C 1
ATOM 548 O O . SER A 1 73 ? -24.584 -2.149 7.884 1.00 90.31 73 SER A O 1
ATOM 550 N N . ARG A 1 74 ? -22.465 -2.006 8.630 1.00 90.69 74 ARG A N 1
ATOM 551 C CA . ARG A 1 74 ? -22.229 -0.600 8.285 1.00 90.69 74 ARG A CA 1
ATOM 552 C C . ARG A 1 74 ? -21.815 -0.372 6.828 1.00 90.69 74 ARG A C 1
ATOM 554 O O . ARG A 1 74 ? -21.563 0.771 6.456 1.00 90.69 74 ARG A O 1
ATOM 561 N N . LEU A 1 75 ? -21.742 -1.430 6.012 1.00 89.50 75 LEU A N 1
ATOM 562 C CA . LEU A 1 75 ? -21.309 -1.380 4.607 1.00 89.50 75 LEU A CA 1
ATOM 563 C C . LEU A 1 75 ? -19.908 -0.770 4.439 1.00 89.50 75 LEU A C 1
ATOM 565 O O . LEU A 1 75 ? -19.612 -0.080 3.465 1.00 89.50 75 LEU A O 1
ATOM 569 N N . TRP A 1 76 ? -19.033 -1.010 5.415 1.00 92.31 76 TRP A N 1
ATOM 570 C CA . TRP A 1 76 ? -17.654 -0.525 5.390 1.00 92.31 76 TRP A CA 1
ATOM 571 C C . TRP A 1 76 ? -16.692 -1.473 4.687 1.00 92.31 76 TRP A C 1
ATOM 573 O O . TRP A 1 76 ? -15.531 -1.112 4.497 1.00 92.31 76 TRP A O 1
ATOM 583 N N . LEU A 1 77 ? -17.157 -2.662 4.304 1.00 91.81 77 LEU A N 1
ATOM 584 C CA . LEU A 1 77 ? -16.436 -3.555 3.409 1.00 91.81 77 LEU A CA 1
ATOM 585 C C . LEU A 1 77 ? -17.026 -3.445 2.008 1.00 91.81 77 LEU A C 1
ATOM 587 O O . LEU A 1 77 ? -18.244 -3.469 1.841 1.00 91.81 77 LEU A O 1
ATOM 591 N N . VAL A 1 78 ? -16.149 -3.336 1.020 1.00 89.44 78 VAL A N 1
ATOM 592 C CA . VAL A 1 78 ? -16.485 -3.251 -0.401 1.00 89.44 78 VAL A CA 1
ATOM 593 C C . VAL A 1 78 ? -15.666 -4.269 -1.180 1.00 89.44 78 VAL A C 1
ATOM 595 O O . VAL A 1 78 ? -14.609 -4.714 -0.721 1.00 89.44 78 VAL A O 1
ATOM 598 N N . ASP A 1 79 ? -16.135 -4.626 -2.370 1.00 84.06 79 ASP A N 1
ATOM 599 C CA . ASP A 1 79 ? -15.330 -5.427 -3.283 1.00 84.06 79 ASP A CA 1
ATOM 600 C C . ASP A 1 79 ? -14.097 -4.626 -3.734 1.00 84.06 79 ASP A C 1
ATOM 602 O O . ASP A 1 79 ? -14.202 -3.423 -4.005 1.00 84.06 79 ASP A O 1
ATOM 606 N N . PRO A 1 80 ? -12.917 -5.261 -3.832 1.00 75.94 80 PRO A N 1
ATOM 607 C CA . PRO A 1 80 ? -11.721 -4.586 -4.310 1.00 75.94 80 PRO A CA 1
ATOM 608 C C . PRO A 1 80 ? -11.904 -4.174 -5.773 1.00 75.94 80 PRO A C 1
ATOM 610 O O . PRO A 1 80 ? -12.049 -5.020 -6.660 1.00 75.94 80 PRO A O 1
ATOM 613 N N . VAL A 1 81 ? -11.853 -2.868 -6.035 1.00 68.19 81 VAL A N 1
ATOM 614 C CA . VAL A 1 81 ? -11.938 -2.322 -7.393 1.00 68.19 81 VAL A CA 1
ATOM 615 C C . VAL A 1 81 ? -10.605 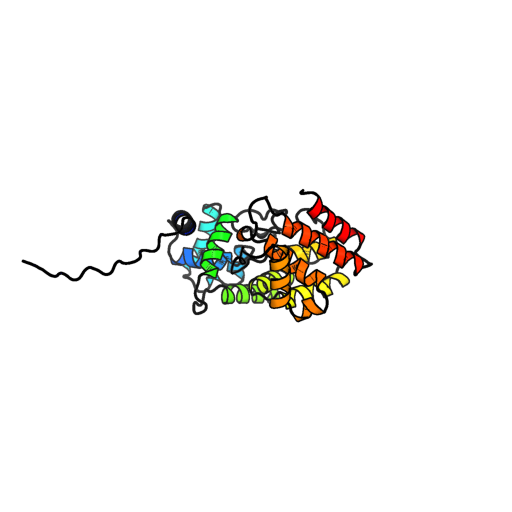-2.575 -8.117 1.00 68.19 81 VAL A C 1
ATOM 617 O O . VAL A 1 81 ? -9.551 -2.210 -7.590 1.00 68.19 81 VAL A O 1
ATOM 620 N N . PRO A 1 82 ? -10.597 -3.197 -9.312 1.00 56.12 82 PRO A N 1
ATOM 621 C CA . PRO A 1 82 ? -9.360 -3.535 -10.024 1.00 56.12 82 PRO A CA 1
ATOM 622 C C . PRO A 1 82 ? -8.487 -2.314 -10.364 1.00 56.12 82 PRO A C 1
ATOM 624 O O . PRO A 1 82 ? -7.268 -2.367 -10.283 1.00 56.12 82 PRO A O 1
ATOM 627 N N . GLU A 1 83 ? -9.093 -1.181 -10.706 1.00 49.78 83 GLU A N 1
ATOM 628 C CA . GLU A 1 83 ? -8.378 0.061 -11.049 1.00 49.78 83 GLU A CA 1
ATOM 629 C C . GLU A 1 83 ? -7.745 0.748 -9.823 1.00 49.78 83 GLU A C 1
ATOM 631 O O . GLU A 1 83 ? -6.807 1.532 -9.952 1.00 49.78 83 GLU A O 1
ATOM 636 N N . ASP A 1 84 ? -8.189 0.381 -8.618 1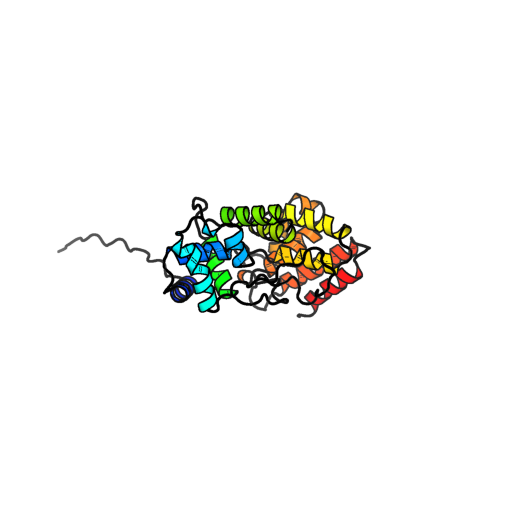.00 50.97 84 ASP A N 1
ATOM 637 C CA . ASP A 1 84 ? -7.771 0.979 -7.348 1.00 50.97 84 ASP A CA 1
ATOM 638 C C . ASP A 1 84 ? -6.582 0.254 -6.697 1.00 50.97 84 ASP A C 1
ATOM 640 O O . ASP A 1 84 ? -6.279 0.472 -5.516 1.00 50.97 84 ASP A O 1
ATOM 644 N N . ALA A 1 85 ? -5.877 -0.604 -7.442 1.00 44.84 85 ALA A N 1
ATOM 645 C CA . ALA A 1 85 ? -4.648 -1.230 -6.961 1.00 44.84 85 ALA A CA 1
ATOM 646 C C . ALA A 1 85 ? -3.655 -0.194 -6.446 1.00 44.84 85 ALA A C 1
ATOM 648 O O . ALA A 1 85 ? -3.067 -0.401 -5.397 1.00 44.84 85 ALA A O 1
ATOM 649 N N . GLY A 1 86 ? -3.579 0.967 -7.098 1.00 46.25 86 GLY A N 1
ATOM 650 C CA . GLY A 1 86 ? -2.774 2.075 -6.611 1.00 46.25 86 GLY A CA 1
ATOM 651 C C . GLY A 1 86 ? -3.256 2.671 -5.288 1.00 46.25 86 GLY A C 1
ATOM 652 O O . GLY A 1 86 ? -2.426 3.139 -4.546 1.00 46.25 86 GLY A O 1
ATOM 653 N N . THR A 1 87 ? -4.541 2.681 -4.928 1.00 43.03 87 THR A N 1
ATOM 654 C CA . THR A 1 87 ? -5.007 3.550 -3.820 1.00 43.03 87 THR A CA 1
ATOM 655 C C . THR A 1 87 ? -5.662 2.832 -2.636 1.00 43.03 87 THR A C 1
ATOM 657 O O . THR A 1 87 ? -5.857 3.464 -1.596 1.00 43.03 87 THR A O 1
ATOM 660 N N . ARG A 1 88 ? -6.111 1.569 -2.770 1.00 49.41 88 ARG A N 1
ATOM 661 C CA . ARG A 1 88 ? -7.204 1.066 -1.892 1.00 49.41 88 ARG A CA 1
ATOM 662 C C . ARG A 1 88 ? -7.173 -0.425 -1.560 1.00 49.41 88 ARG A C 1
ATOM 664 O O . ARG A 1 88 ? -8.074 -0.905 -0.882 1.00 49.41 88 ARG A O 1
ATOM 671 N N . GLY A 1 89 ? -6.143 -1.156 -1.986 1.00 45.50 89 GLY A N 1
ATOM 672 C CA . GLY A 1 89 ? -6.130 -2.623 -1.894 1.00 45.50 89 GLY A CA 1
ATOM 673 C C . GLY A 1 89 ? -6.820 -3.320 -3.073 1.00 45.50 89 GLY A C 1
ATOM 674 O O . GLY A 1 89 ? -7.261 -4.453 -2.923 1.00 45.50 89 GLY A O 1
ATOM 675 N N . GLY A 1 90 ? -6.918 -2.649 -4.229 1.00 48.78 90 GLY A N 1
ATOM 676 C CA . GLY A 1 90 ? -7.397 -3.245 -5.479 1.00 48.78 90 GLY A CA 1
ATOM 677 C C . GLY A 1 90 ? -6.496 -4.366 -6.021 1.00 48.78 90 GLY A C 1
ATOM 678 O O . GLY A 1 90 ? -5.355 -4.539 -5.588 1.00 48.78 90 GLY A O 1
ATOM 679 N N . ARG A 1 91 ? -7.019 -5.128 -6.991 1.00 51.00 91 ARG A N 1
ATOM 680 C CA . ARG A 1 91 ? -6.487 -6.415 -7.495 1.00 51.00 91 ARG A CA 1
ATOM 681 C C . ARG A 1 91 ? -5.208 -6.337 -8.359 1.00 51.00 91 ARG A C 1
ATOM 683 O O . ARG A 1 91 ? -5.089 -7.104 -9.309 1.00 51.00 91 ARG A O 1
ATOM 690 N N . GLY A 1 92 ? -4.253 -5.450 -8.081 1.00 53.84 92 GLY A N 1
ATOM 691 C CA . GLY A 1 92 ? -3.241 -5.092 -9.091 1.00 53.84 92 GLY A CA 1
ATOM 692 C C . GLY A 1 92 ? -3.896 -4.334 -10.257 1.00 53.84 92 GLY A C 1
ATOM 693 O O . GLY A 1 92 ? -5.116 -4.202 -10.290 1.00 53.84 92 GLY A O 1
ATOM 694 N N . SER A 1 93 ? -3.116 -3.772 -11.183 1.00 52.03 93 SER A N 1
ATOM 695 C CA . SER A 1 93 ? -3.664 -2.920 -12.253 1.00 52.03 93 SER A CA 1
ATOM 696 C C . SER A 1 93 ? -4.842 -3.584 -12.974 1.00 52.03 93 SER A C 1
ATOM 698 O O . SER A 1 93 ? -4.667 -4.606 -13.630 1.00 52.03 93 SER A O 1
ATOM 700 N N . GLY A 1 94 ? -6.042 -3.006 -12.872 1.00 51.78 94 GLY A N 1
ATOM 701 C CA . GLY A 1 94 ? -7.299 -3.606 -13.338 1.00 51.78 94 GLY A CA 1
ATOM 702 C C . GLY A 1 94 ? -7.421 -3.888 -14.836 1.00 51.78 94 GLY A C 1
ATOM 703 O O . GLY A 1 94 ? -8.365 -4.541 -15.258 1.00 51.78 94 GLY A O 1
ATOM 704 N N . TYR A 1 95 ? -6.463 -3.441 -15.643 1.00 60.94 95 TYR A N 1
ATOM 705 C CA . TYR A 1 95 ? -6.340 -3.783 -17.064 1.00 60.94 95 TYR A CA 1
ATOM 706 C C . TYR A 1 95 ? -5.352 -4.931 -17.320 1.00 60.94 95 TYR A C 1
ATOM 708 O O . TYR A 1 95 ? -5.321 -5.473 -18.419 1.00 60.94 95 TYR A O 1
ATOM 716 N N . LEU A 1 96 ? -4.560 -5.330 -16.320 1.00 63.66 96 LEU A N 1
ATOM 717 C CA . LEU A 1 96 ? -3.692 -6.510 -16.362 1.00 63.66 96 LEU A CA 1
ATOM 718 C C . LEU A 1 96 ? -4.478 -7.796 -16.052 1.00 63.66 96 LEU A C 1
ATOM 720 O O . LEU A 1 96 ? -3.883 -8.806 -15.678 1.00 63.66 96 LEU A O 1
ATOM 724 N N . LEU A 1 97 ? -5.811 -7.769 -16.195 1.00 52.75 97 LEU A N 1
ATOM 725 C CA . LEU A 1 97 ? -6.685 -8.921 -16.001 1.00 52.75 97 LEU A CA 1
ATOM 726 C C . LEU A 1 97 ? -6.324 -10.020 -17.006 1.00 52.75 97 LEU A C 1
ATOM 728 O O . LEU A 1 97 ? -6.730 -10.008 -18.165 1.00 52.75 97 LEU A O 1
ATOM 732 N N . GLY A 1 98 ? -5.560 -10.994 -16.529 1.00 51.75 98 GLY A N 1
ATOM 733 C CA . GLY A 1 98 ? -5.260 -12.232 -17.224 1.00 51.75 98 GLY A CA 1
ATOM 734 C C . GLY A 1 98 ? -4.512 -13.205 -16.307 1.00 51.75 98 GLY A C 1
ATO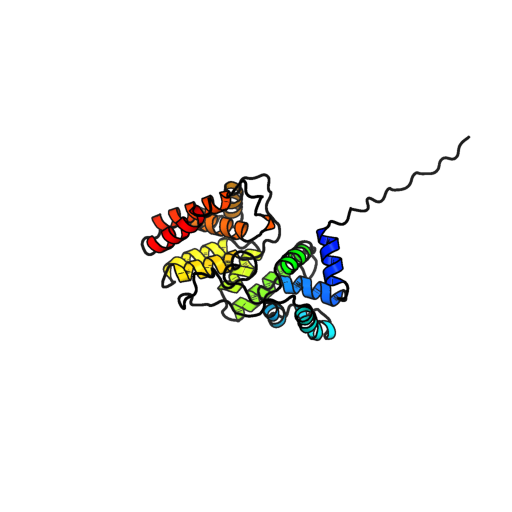M 735 O O . GLY A 1 98 ? -3.912 -12.773 -15.322 1.00 51.75 98 GLY A O 1
ATOM 736 N N . PRO A 1 99 ? -4.499 -14.513 -16.626 1.00 51.47 99 PRO A N 1
ATOM 737 C CA . PRO A 1 99 ? -3.826 -15.571 -15.853 1.00 51.47 99 PRO A CA 1
ATOM 738 C C . PRO A 1 99 ? -2.283 -15.479 -15.862 1.00 51.47 99 PRO A C 1
ATOM 740 O O . PRO A 1 99 ? -1.595 -16.478 -15.685 1.00 51.47 99 PRO A O 1
ATOM 743 N N . ALA A 1 100 ? -1.716 -14.297 -16.114 1.00 56.44 100 ALA A N 1
ATOM 744 C CA . ALA A 1 100 ? -0.283 -14.100 -16.296 1.00 56.44 100 ALA A CA 1
ATOM 745 C C . ALA A 1 100 ? 0.487 -13.997 -14.969 1.00 56.44 100 ALA A C 1
ATOM 747 O O . ALA A 1 100 ? 1.667 -14.337 -14.936 1.00 56.44 100 ALA A O 1
ATOM 748 N N . ALA A 1 101 ? -0.149 -13.532 -13.889 1.00 64.12 101 ALA A N 1
ATOM 749 C CA . ALA A 1 101 ? 0.497 -13.420 -12.586 1.00 64.12 101 ALA A CA 1
ATOM 750 C C . ALA A 1 101 ? 0.424 -14.763 -11.829 1.00 64.12 101 ALA A C 1
ATOM 752 O O . ALA A 1 101 ? -0.677 -15.274 -11.621 1.00 64.12 101 ALA A O 1
ATOM 753 N N . PRO A 1 102 ? 1.563 -15.336 -11.393 1.00 64.94 102 PRO A N 1
ATOM 754 C CA . PRO A 1 102 ? 1.584 -16.629 -10.703 1.00 64.94 102 PRO A CA 1
ATOM 755 C C . PRO A 1 102 ? 0.928 -16.587 -9.317 1.00 64.94 102 PRO A C 1
ATOM 757 O O . PRO A 1 102 ? 0.435 -17.607 -8.850 1.00 64.94 102 PRO A O 1
ATOM 760 N N . HIS A 1 103 ? 0.884 -15.412 -8.682 1.00 71.25 103 HIS A N 1
ATOM 761 C CA . HIS A 1 103 ? 0.253 -15.204 -7.382 1.00 71.25 103 HIS A CA 1
ATOM 762 C C . HIS A 1 103 ? -0.810 -14.120 -7.513 1.00 71.25 103 HIS A C 1
ATOM 764 O O . HIS A 1 103 ? -0.511 -12.925 -7.466 1.00 71.25 103 HIS A O 1
ATOM 770 N N . LEU A 1 104 ? -2.055 -14.543 -7.720 1.00 74.19 104 LEU A N 1
ATOM 771 C CA . LEU A 1 104 ? -3.184 -13.624 -7.715 1.00 74.19 104 LEU A CA 1
ATOM 772 C C . LEU A 1 104 ? -3.434 -13.138 -6.289 1.00 74.19 104 LEU A C 1
ATOM 774 O O . LEU A 1 104 ? -3.450 -13.931 -5.347 1.00 74.19 104 LEU A O 1
ATOM 778 N N . LEU A 1 105 ? -3.662 -11.834 -6.152 1.00 75.69 105 LEU A N 1
ATOM 779 C CA . LEU A 1 105 ? -4.161 -11.265 -4.910 1.00 75.69 105 LEU A CA 1
ATOM 780 C C . LEU A 1 105 ? -5.522 -11.873 -4.579 1.00 75.69 105 LEU A C 1
ATOM 782 O O . LEU A 1 105 ? -6.327 -12.161 -5.474 1.00 75.69 105 LEU A O 1
ATOM 786 N N . SER A 1 106 ? -5.775 -12.049 -3.286 1.00 72.69 106 SER A N 1
ATOM 787 C CA . SER A 1 106 ? -7.063 -12.549 -2.833 1.00 72.69 106 SER A CA 1
ATOM 788 C C . SER A 1 106 ? -8.176 -11.546 -3.165 1.00 72.69 106 SER A C 1
ATOM 790 O O . SER A 1 106 ? -7.979 -10.340 -3.332 1.00 72.69 106 SER A O 1
ATOM 792 N N . SER A 1 107 ? -9.370 -12.090 -3.391 1.00 74.06 107 SER A N 1
ATOM 793 C CA . SER A 1 107 ? -10.560 -11.343 -3.798 1.00 74.06 107 SER A CA 1
ATOM 794 C C . SER A 1 107 ? -11.470 -11.010 -2.619 1.00 74.06 107 SER A C 1
ATOM 796 O O . SER A 1 107 ? -12.657 -10.761 -2.830 1.00 74.06 107 SER A O 1
ATOM 798 N N . GLY A 1 108 ? -10.944 -11.082 -1.394 1.00 82.50 108 GLY A N 1
ATOM 799 C CA . GLY A 1 108 ? -11.697 -10.821 -0.178 1.00 82.50 108 GLY A CA 1
ATOM 800 C C . GLY A 1 108 ? -12.191 -9.370 -0.094 1.00 82.50 108 GLY A C 1
ATOM 801 O O . GLY A 1 108 ? -11.626 -8.481 -0.738 1.00 82.50 108 GLY A O 1
ATOM 802 N N . PRO A 1 109 ? -13.237 -9.102 0.707 1.00 88.00 109 PRO A N 1
ATOM 803 C CA . PRO A 1 109 ? -13.708 -7.744 0.933 1.00 88.00 109 PRO A CA 1
ATOM 804 C C . PRO A 1 109 ? -12.622 -6.863 1.565 1.00 88.00 109 PRO A C 1
ATOM 806 O O . PRO A 1 109 ? -11.961 -7.242 2.541 1.00 88.00 109 PRO A O 1
ATOM 809 N N . VAL A 1 110 ? -12.479 -5.650 1.035 1.00 89.19 110 VAL A N 1
ATOM 810 C CA . VAL A 1 110 ? -11.533 -4.643 1.525 1.00 89.19 110 VAL A CA 1
ATOM 811 C C . VAL A 1 110 ? -12.277 -3.518 2.225 1.00 89.19 110 VAL A C 1
ATOM 813 O O . VAL A 1 110 ? -13.456 -3.268 1.981 1.00 89.19 110 VAL A O 1
ATOM 816 N N . MET A 1 111 ? -11.591 -2.817 3.119 1.00 90.31 111 MET A N 1
ATOM 817 C CA . MET A 1 111 ? -12.190 -1.685 3.812 1.00 90.31 111 MET A CA 1
ATOM 818 C C . MET A 1 111 ? -12.405 -0.508 2.856 1.00 90.31 111 MET A C 1
ATOM 820 O O . MET A 1 111 ? -11.521 -0.174 2.065 1.00 90.31 111 MET A O 1
ATOM 824 N N . HIS A 1 112 ? -13.556 0.156 2.970 1.00 87.56 112 HIS A N 1
ATOM 825 C CA . HIS A 1 112 ? -13.866 1.358 2.206 1.00 87.56 112 HIS A CA 1
ATOM 826 C C . HIS A 1 112 ? -12.738 2.387 2.352 1.00 87.56 112 HIS A C 1
ATOM 828 O O . HIS A 1 112 ? -12.281 2.684 3.457 1.00 87.56 112 HIS A O 1
ATOM 834 N N . THR A 1 113 ? -12.283 2.956 1.239 1.00 82.62 113 THR A N 1
ATOM 835 C CA . THR A 1 113 ? -10.984 3.640 1.192 1.00 82.62 113 THR A CA 1
ATOM 836 C C . THR A 1 113 ? -10.866 4.808 2.141 1.00 82.62 113 THR A C 1
ATOM 838 O O . THR A 1 113 ? -9.875 4.914 2.853 1.00 82.62 113 THR A O 1
ATOM 841 N N . TRP A 1 114 ? -11.854 5.701 2.145 1.00 84.69 114 TRP A N 1
ATOM 842 C CA . TRP A 1 114 ? -11.793 6.889 2.990 1.00 84.69 114 TRP A CA 1
ATOM 843 C C . TRP A 1 114 ? -11.746 6.519 4.470 1.00 84.69 114 TRP A C 1
ATOM 845 O O . TRP A 1 114 ? -10.997 7.123 5.230 1.00 84.69 114 TRP A O 1
ATOM 855 N N . LEU A 1 115 ? -12.472 5.468 4.857 1.00 89.44 115 LEU A N 1
ATOM 856 C CA . LEU A 1 115 ? -12.413 4.936 6.211 1.00 89.44 115 LEU A CA 1
ATOM 857 C C . LEU A 1 115 ? -11.025 4.351 6.499 1.00 89.44 115 LEU A C 1
ATOM 859 O O . LEU A 1 115 ? -10.428 4.674 7.523 1.00 89.44 115 LEU A O 1
ATOM 863 N N . ARG A 1 116 ? -10.485 3.548 5.575 1.00 91.31 116 ARG A N 1
ATOM 864 C CA . ARG A 1 116 ? -9.153 2.954 5.712 1.00 91.31 116 ARG A CA 1
ATOM 865 C C . ARG A 1 116 ? -8.061 4.016 5.858 1.00 91.31 116 ARG A C 1
ATOM 867 O O . ARG A 1 116 ? -7.210 3.869 6.722 1.00 91.31 116 ARG A O 1
ATOM 874 N N . LEU A 1 117 ? -8.100 5.095 5.076 1.00 88.81 117 LEU A N 1
ATOM 875 C CA . LEU A 1 117 ? -7.135 6.199 5.164 1.00 88.81 117 LEU A CA 1
ATOM 876 C C . LEU A 1 117 ? -7.166 6.890 6.531 1.00 88.81 117 LEU A C 1
ATOM 878 O O . LEU A 1 117 ? -6.109 7.136 7.110 1.00 88.81 117 LEU A O 1
ATOM 882 N N . LEU A 1 118 ? -8.361 7.167 7.063 1.00 89.88 118 LEU A N 1
ATOM 883 C CA . LEU A 1 118 ? -8.509 7.772 8.390 1.00 89.88 118 LEU A CA 1
ATOM 884 C C . LEU A 1 118 ? -7.978 6.840 9.490 1.00 89.88 118 LEU A C 1
ATOM 886 O O . LEU A 1 118 ? -7.219 7.271 10.354 1.00 89.88 118 LEU A O 1
ATOM 890 N N . LEU A 1 119 ? -8.314 5.548 9.429 1.00 93.19 119 LEU A N 1
ATOM 891 C CA . LEU A 1 119 ? -7.860 4.553 10.406 1.00 93.19 119 LEU A CA 1
ATOM 892 C C . LEU A 1 119 ? -6.352 4.282 10.329 1.00 93.19 119 LEU A C 1
ATOM 894 O O . LEU A 1 119 ? -5.714 4.114 11.365 1.00 93.19 119 LEU A O 1
ATOM 898 N N . LEU A 1 120 ? -5.767 4.292 9.130 1.00 93.44 120 LEU A N 1
ATOM 899 C CA . LEU A 1 120 ? -4.315 4.223 8.948 1.00 93.44 120 LEU A CA 1
ATOM 900 C C . LEU A 1 120 ? -3.621 5.464 9.522 1.00 93.44 120 LEU A C 1
ATOM 902 O O . LEU A 1 120 ? -2.524 5.346 10.062 1.00 93.44 120 LEU A O 1
ATOM 906 N N . GLY A 1 121 ? -4.260 6.636 9.444 1.00 91.19 121 GLY A N 1
ATOM 907 C CA . GLY A 1 121 ? -3.805 7.851 10.121 1.00 91.19 121 GLY A CA 1
ATOM 908 C C . GLY A 1 121 ? -3.739 7.676 11.640 1.00 91.19 121 GLY A C 1
ATOM 909 O O . GLY A 1 121 ? -2.707 7.970 12.244 1.00 91.19 121 GLY A O 1
ATOM 910 N N . GLU A 1 122 ? -4.791 7.117 12.243 1.00 92.25 122 GLU A N 1
ATOM 911 C CA . GLU A 1 122 ? -4.799 6.777 13.673 1.00 92.25 122 GLU A CA 1
ATOM 912 C C . GLU A 1 122 ? -3.716 5.747 14.022 1.00 92.25 122 GLU A C 1
ATOM 914 O O . GLU A 1 122 ? -2.953 5.949 14.966 1.00 92.25 122 GLU A O 1
ATOM 919 N N . LEU A 1 123 ? -3.586 4.671 13.234 1.00 95.38 123 LEU A N 1
ATOM 920 C CA . LEU A 1 123 ? -2.572 3.632 13.443 1.00 95.38 123 LEU A CA 1
ATOM 921 C C . LEU A 1 123 ? -1.148 4.202 13.379 1.00 95.38 123 LEU A C 1
ATOM 923 O O . LEU A 1 123 ? -0.304 3.867 14.212 1.00 95.38 123 LEU A O 1
ATOM 927 N N . ALA A 1 124 ? -0.875 5.075 12.408 1.00 93.94 124 ALA A N 1
ATOM 928 C CA . ALA A 1 124 ? 0.423 5.719 12.242 1.00 93.94 124 ALA A CA 1
ATOM 929 C C . ALA A 1 124 ? 0.764 6.689 13.384 1.00 93.94 124 ALA A C 1
ATOM 931 O O . ALA A 1 124 ? 1.951 6.889 13.674 1.00 93.94 124 ALA A O 1
ATOM 932 N N . GLY A 1 125 ? -0.261 7.275 14.013 1.00 92.38 125 GLY A N 1
ATOM 933 C CA . GLY A 1 125 ? -0.154 8.164 15.168 1.00 92.38 125 GLY A CA 1
ATOM 934 C C . GLY A 1 125 ? 0.041 7.446 16.506 1.00 92.38 125 GLY A C 1
ATOM 935 O O . GLY A 1 125 ? 0.411 8.095 17.487 1.00 92.38 125 GLY A O 1
ATOM 936 N N . LEU A 1 126 ? -0.162 6.124 16.570 1.00 93.12 126 LEU A N 1
ATOM 937 C CA . LEU A 1 126 ? 0.091 5.365 17.793 1.00 93.12 126 LEU A CA 1
ATOM 938 C C . LEU A 1 126 ? 1.590 5.389 18.160 1.00 93.12 126 LEU A C 1
ATOM 940 O O . LEU A 1 126 ? 2.438 5.215 17.279 1.00 93.12 126 LEU A O 1
ATOM 944 N N . PRO A 1 127 ? 1.936 5.556 19.454 1.00 93.25 127 PRO A N 1
ATOM 945 C CA . PRO A 1 127 ? 3.324 5.513 19.908 1.00 93.25 127 PRO A CA 1
ATOM 946 C C . PRO A 1 127 ? 3.988 4.173 19.589 1.00 93.25 127 PRO A C 1
ATOM 948 O O . PRO A 1 127 ? 3.354 3.128 19.732 1.00 93.25 127 PRO A O 1
ATOM 951 N N . ASP A 1 128 ? 5.285 4.179 19.276 1.00 90.56 128 ASP A N 1
ATOM 952 C CA . ASP A 1 128 ? 6.047 2.945 19.017 1.00 90.56 128 ASP A CA 1
ATOM 953 C C . ASP A 1 128 ? 6.118 2.020 20.252 1.00 90.56 128 ASP A C 1
ATOM 955 O O . ASP A 1 128 ? 6.299 0.815 20.126 1.00 90.56 128 ASP A O 1
ATOM 959 N N . SER A 1 129 ? 5.906 2.550 21.463 1.00 89.75 129 SER A N 1
ATOM 960 C CA . SER A 1 129 ? 5.780 1.749 22.690 1.00 89.75 129 SER A CA 1
ATOM 961 C C . SER A 1 129 ? 4.440 1.013 22.816 1.00 89.75 129 SER A C 1
ATOM 963 O O . SER A 1 129 ? 4.300 0.126 23.658 1.00 89.75 129 SER A O 1
ATOM 965 N N . SER A 1 130 ? 3.437 1.372 22.008 1.00 90.81 130 SER A N 1
ATOM 966 C CA . SER A 1 130 ? 2.143 0.694 22.004 1.00 90.81 130 SER A CA 1
ATOM 967 C C . SER A 1 130 ? 2.293 -0.703 21.409 1.00 90.81 130 SER A C 1
ATOM 969 O O . SER A 1 130 ? 2.819 -0.833 20.308 1.00 90.81 130 SER A O 1
ATOM 971 N N . PRO A 1 131 ? 1.739 -1.753 22.033 1.00 87.62 131 PRO A N 1
ATOM 972 C CA . PRO A 1 131 ? 1.735 -3.092 21.450 1.00 87.62 131 PRO A CA 1
ATOM 973 C C . PRO A 1 131 ? 0.849 -3.208 20.194 1.00 87.62 131 PRO A C 1
ATOM 975 O O . PRO A 1 131 ? 0.827 -4.263 19.570 1.00 87.62 131 PRO A O 1
ATOM 978 N N . LEU A 1 132 ? 0.077 -2.171 19.851 1.00 90.81 132 LEU A N 1
ATOM 979 C CA . LEU A 1 132 ? -0.812 -2.126 18.682 1.00 90.81 132 LEU A CA 1
ATOM 980 C C . LEU A 1 132 ? -0.313 -1.136 17.617 1.00 90.81 132 LEU A C 1
ATOM 982 O O . LEU A 1 132 ? -1.114 -0.608 16.853 1.00 90.81 132 LEU A O 1
ATOM 986 N N . ASN A 1 133 ? 0.978 -0.798 17.633 1.00 94.75 133 ASN A N 1
ATOM 987 C CA . ASN A 1 133 ? 1.543 0.196 16.727 1.00 94.75 133 ASN A CA 1
ATOM 988 C C . ASN A 1 133 ? 1.659 -0.321 15.277 1.00 94.75 133 ASN A C 1
ATOM 990 O O . ASN A 1 133 ? 1.550 -1.518 15.002 1.00 94.75 133 ASN A O 1
ATOM 994 N N . TRP A 1 134 ? 1.928 0.617 14.366 1.00 97.31 134 TRP A N 1
ATOM 995 C CA . TRP A 1 134 ? 2.156 0.381 12.938 1.00 97.31 134 TRP A CA 1
ATOM 996 C C . TRP A 1 134 ? 3.134 -0.764 12.645 1.00 97.31 134 TRP A C 1
ATOM 998 O O . TRP A 1 134 ? 2.822 -1.668 11.869 1.00 97.31 134 TRP A O 1
ATOM 1008 N N . THR A 1 135 ? 4.312 -0.725 13.270 1.00 97.38 135 THR A N 1
ATOM 1009 C CA . THR A 1 135 ? 5.392 -1.688 13.048 1.00 97.38 135 THR A CA 1
ATOM 1010 C C . THR A 1 135 ? 4.949 -3.092 13.436 1.00 97.38 135 THR A C 1
ATOM 1012 O O . THR A 1 135 ? 4.998 -3.994 12.608 1.00 97.38 135 THR A O 1
ATOM 1015 N N . THR A 1 136 ? 4.414 -3.267 14.645 1.00 96.69 136 THR A N 1
ATOM 1016 C CA . THR A 1 136 ? 3.950 -4.575 15.126 1.00 96.69 136 THR A CA 1
ATOM 1017 C C . THR A 1 136 ? 2.842 -5.151 14.244 1.00 96.69 136 THR A C 1
ATOM 1019 O O . THR A 1 136 ? 2.865 -6.340 13.932 1.00 96.69 136 THR A O 1
ATOM 1022 N N . ALA A 1 137 ? 1.889 -4.321 13.806 1.00 97.25 137 ALA A N 1
ATOM 1023 C CA . ALA A 1 137 ? 0.801 -4.761 12.935 1.00 97.25 137 ALA A CA 1
ATOM 1024 C C . ALA A 1 137 ? 1.326 -5.286 11.589 1.00 97.25 137 ALA A C 1
ATOM 1026 O O . ALA A 1 137 ? 0.969 -6.383 11.157 1.00 97.25 137 ALA A O 1
ATOM 1027 N N . HIS A 1 138 ? 2.201 -4.516 10.938 1.00 98.00 138 HIS A N 1
ATOM 1028 C CA . HIS A 1 138 ? 2.750 -4.886 9.640 1.00 98.00 138 HIS A CA 1
ATOM 1029 C C . HIS A 1 138 ? 3.776 -6.019 9.718 1.00 98.00 138 HIS A C 1
ATOM 1031 O O . HIS A 1 138 ? 3.818 -6.832 8.802 1.00 98.00 138 HIS A O 1
ATOM 1037 N N . GLU A 1 139 ? 4.549 -6.145 10.797 1.00 97.88 139 GLU A N 1
ATOM 1038 C CA . GLU A 1 139 ? 5.426 -7.302 11.021 1.00 97.88 139 GLU A CA 1
ATOM 1039 C C . GLU A 1 139 ? 4.627 -8.597 11.166 1.00 97.88 139 GLU A C 1
ATOM 1041 O O . GLU A 1 139 ? 4.971 -9.598 10.536 1.00 97.88 139 GLU A O 1
ATOM 1046 N N . GLN A 1 140 ? 3.539 -8.568 11.942 1.00 97.88 140 GLN A N 1
ATOM 1047 C CA . GLN A 1 140 ? 2.666 -9.724 12.138 1.00 97.88 140 GLN A CA 1
ATOM 1048 C C . GLN A 1 140 ? 1.997 -10.152 10.826 1.00 97.88 140 GLN A C 1
ATOM 1050 O O . GLN A 1 140 ? 2.034 -11.331 10.477 1.00 97.88 140 GLN A O 1
ATOM 1055 N N . LEU A 1 141 ? 1.451 -9.201 10.060 1.00 97.69 141 LEU A N 1
ATOM 1056 C CA . LEU A 1 141 ? 0.867 -9.481 8.745 1.00 97.69 141 LEU A CA 1
ATOM 1057 C C . LEU A 1 141 ? 1.918 -9.986 7.747 1.00 97.69 141 LEU A C 1
ATOM 1059 O O . LEU A 1 141 ? 1.679 -10.950 7.025 1.00 97.69 141 LEU A O 1
ATOM 1063 N N . CYS A 1 142 ? 3.103 -9.372 7.728 1.00 97.31 142 CYS A N 1
ATOM 1064 C CA . CYS A 1 142 ? 4.200 -9.802 6.868 1.00 97.31 142 CYS A CA 1
ATOM 1065 C C . CYS A 1 142 ? 4.636 -11.239 7.194 1.00 97.31 142 CYS A C 1
ATOM 1067 O O . CYS A 1 142 ? 4.815 -12.037 6.279 1.00 97.31 142 CYS A O 1
ATOM 1069 N N . GLY A 1 143 ? 4.762 -11.587 8.481 1.00 97.69 143 GLY A N 1
ATOM 1070 C CA . GLY A 1 143 ? 5.048 -12.949 8.937 1.00 97.69 143 GLY A CA 1
ATOM 1071 C C . GLY A 1 143 ? 3.983 -13.944 8.486 1.00 97.69 143 GLY A C 1
ATOM 1072 O O . GLY A 1 143 ? 4.309 -14.906 7.799 1.00 97.69 143 GLY A O 1
ATOM 1073 N N . TRP A 1 144 ? 2.711 -13.643 8.756 1.00 97.12 144 TRP A N 1
ATOM 1074 C CA . TRP A 1 144 ? 1.597 -14.502 8.354 1.00 97.12 144 TRP A CA 1
ATOM 1075 C C . TRP A 1 144 ? 1.580 -14.772 6.844 1.00 97.12 144 TRP A C 1
ATOM 1077 O O . TRP A 1 144 ? 1.440 -15.919 6.430 1.00 97.12 144 TRP A O 1
ATOM 1087 N N . HIS A 1 145 ? 1.784 -13.751 6.006 1.00 95.88 145 HIS A N 1
ATOM 1088 C CA . HIS A 1 145 ? 1.820 -13.933 4.553 1.00 95.88 145 HIS A CA 1
ATOM 1089 C C . HIS A 1 145 ? 3.014 -14.766 4.071 1.00 95.88 145 HIS A C 1
ATOM 1091 O O . HIS A 1 145 ? 2.865 -15.517 3.106 1.00 95.88 145 HIS A O 1
ATOM 1097 N N . ARG A 1 146 ? 4.178 -14.675 4.730 1.00 95.19 146 ARG A N 1
ATOM 1098 C CA . ARG A 1 146 ? 5.319 -15.553 4.422 1.00 95.19 146 ARG A CA 1
ATOM 1099 C C . ARG A 1 146 ? 5.012 -17.007 4.767 1.00 95.19 146 ARG A C 1
ATOM 1101 O O . ARG A 1 146 ? 5.282 -17.874 3.948 1.00 95.19 146 ARG A O 1
ATOM 1108 N N . ASP A 1 147 ? 4.397 -17.250 5.921 1.00 96.56 147 ASP A N 1
ATOM 1109 C CA . ASP A 1 147 ? 4.054 -18.602 6.386 1.00 96.56 147 ASP A CA 1
ATOM 1110 C C . ASP A 1 147 ? 2.972 -19.282 5.521 1.00 96.56 147 ASP A C 1
ATOM 1112 O O . ASP A 1 147 ? 2.793 -20.495 5.596 1.00 96.56 147 ASP A O 1
ATOM 1116 N N . HIS A 1 148 ? 2.258 -18.510 4.692 1.00 93.31 148 HIS A N 1
ATOM 1117 C CA . HIS A 1 148 ? 1.190 -18.984 3.803 1.00 93.31 148 HIS A CA 1
ATOM 1118 C C . HIS A 1 148 ? 1.541 -18.870 2.308 1.00 93.31 148 HIS A C 1
ATOM 1120 O O . HIS A 1 148 ? 0.633 -18.845 1.476 1.00 93.31 148 HIS A O 1
ATOM 1126 N N . ASP A 1 149 ? 2.828 -18.762 1.959 1.00 91.88 149 ASP A N 1
ATOM 1127 C CA . ASP A 1 149 ? 3.314 -18.687 0.571 1.00 91.88 149 ASP A CA 1
ATOM 1128 C C . ASP A 1 149 ? 2.674 -17.549 -0.254 1.00 91.88 149 ASP A C 1
ATOM 1130 O O . ASP A 1 149 ? 2.361 -17.688 -1.438 1.00 91.88 149 ASP A O 1
ATOM 1134 N N . ARG A 1 150 ? 2.486 -16.377 0.370 1.00 91.06 150 ARG A N 1
ATOM 1135 C CA . ARG A 1 150 ? 1.967 -15.155 -0.274 1.00 91.06 150 ARG A CA 1
ATOM 1136 C C . ARG A 1 150 ? 3.048 -14.065 -0.340 1.00 91.06 150 ARG A C 1
ATOM 1138 O O . ARG A 1 150 ? 2.957 -13.060 0.371 1.00 91.06 150 ARG A O 1
ATOM 1145 N N . PRO A 1 151 ? 4.083 -14.220 -1.190 1.00 91.69 151 PRO A N 1
ATOM 1146 C CA . PRO A 1 151 ? 5.246 -13.328 -1.197 1.00 91.69 151 PRO A CA 1
ATOM 1147 C C . PRO A 1 151 ? 4.901 -11.879 -1.567 1.00 91.69 151 PRO A C 1
ATOM 1149 O O . PRO A 1 151 ? 5.458 -10.950 -0.987 1.00 91.69 151 PRO A O 1
ATOM 1152 N N . VAL A 1 152 ? 3.943 -11.667 -2.476 1.00 90.81 152 VAL A N 1
ATOM 1153 C CA . VAL A 1 152 ? 3.517 -10.323 -2.906 1.00 90.81 152 VAL A CA 1
ATOM 1154 C C . VAL A 1 152 ? 2.879 -9.541 -1.751 1.00 90.81 152 VAL A C 1
ATOM 1156 O O . VAL A 1 152 ? 3.205 -8.375 -1.537 1.00 90.81 152 VAL A O 1
ATOM 1159 N N . ASP A 1 153 ? 2.010 -10.176 -0.963 1.00 91.88 153 ASP A N 1
ATOM 1160 C CA . ASP A 1 153 ? 1.393 -9.535 0.203 1.00 91.88 153 ASP A CA 1
ATOM 1161 C C . ASP A 1 153 ? 2.390 -9.356 1.362 1.00 91.88 153 ASP A C 1
ATOM 1163 O O . ASP A 1 153 ? 2.348 -8.358 2.085 1.00 91.88 153 ASP A O 1
ATOM 1167 N N . ALA A 1 154 ? 3.357 -10.267 1.515 1.00 95.94 154 ALA A N 1
ATOM 1168 C CA . ALA A 1 154 ? 4.452 -10.064 2.458 1.00 95.94 154 ALA A CA 1
ATOM 1169 C C . ALA A 1 154 ? 5.285 -8.822 2.086 1.00 95.94 154 ALA A C 1
ATOM 1171 O O . ALA A 1 154 ? 5.587 -8.003 2.956 1.00 95.94 154 ALA A O 1
ATOM 1172 N N . LEU A 1 155 ? 5.605 -8.636 0.801 1.00 96.56 155 LEU A N 1
ATOM 1173 C CA . LEU A 1 155 ? 6.335 -7.465 0.306 1.00 96.56 155 LEU A CA 1
ATOM 1174 C C . LEU A 1 155 ? 5.532 -6.171 0.418 1.00 96.56 155 LEU A C 1
ATOM 1176 O O . LEU A 1 155 ? 6.102 -5.134 0.745 1.00 96.56 155 LEU A O 1
ATOM 1180 N N . TYR A 1 156 ? 4.213 -6.228 0.233 1.00 94.75 156 TYR A N 1
ATOM 1181 C CA . TYR A 1 156 ? 3.317 -5.105 0.513 1.00 94.75 156 TYR A CA 1
ATOM 1182 C C . TYR A 1 156 ? 3.482 -4.600 1.956 1.00 94.75 156 TYR A C 1
ATOM 1184 O O . TYR A 1 156 ? 3.662 -3.406 2.197 1.00 94.75 156 TYR A O 1
ATOM 1192 N N . HIS A 1 157 ? 3.495 -5.506 2.936 1.00 97.00 157 HIS A N 1
ATOM 1193 C CA . HIS A 1 157 ? 3.721 -5.126 4.332 1.00 97.00 157 HIS A CA 1
ATOM 1194 C C . HIS A 1 157 ? 5.174 -4.751 4.627 1.00 97.00 157 HIS A C 1
ATOM 1196 O O . HIS A 1 157 ? 5.415 -3.852 5.432 1.00 97.00 157 HIS A O 1
ATOM 1202 N N . ARG A 1 158 ? 6.149 -5.367 3.948 1.00 98.25 158 ARG A N 1
ATOM 1203 C CA . ARG A 1 158 ? 7.554 -4.948 4.037 1.00 98.25 158 ARG A CA 1
ATOM 1204 C C . ARG A 1 158 ? 7.739 -3.509 3.556 1.00 98.25 158 ARG A C 1
ATOM 1206 O O . ARG A 1 158 ? 8.447 -2.750 4.214 1.00 98.25 158 ARG A O 1
ATOM 1213 N N . LEU A 1 159 ? 7.081 -3.119 2.466 1.00 97.38 159 LEU A N 1
ATOM 1214 C CA . LEU A 1 159 ? 7.125 -1.750 1.964 1.00 97.38 159 LEU A CA 1
ATOM 1215 C C . LEU A 1 159 ? 6.476 -0.775 2.954 1.00 97.38 159 LEU A C 1
ATOM 1217 O O . LEU A 1 159 ? 7.057 0.264 3.246 1.00 97.38 159 LEU A O 1
ATOM 1221 N N . ALA A 1 160 ? 5.344 -1.142 3.565 1.00 96.56 160 ALA A N 1
ATOM 1222 C CA . ALA A 1 160 ? 4.714 -0.348 4.629 1.00 96.56 160 ALA A CA 1
ATOM 1223 C C . ALA A 1 160 ? 5.633 -0.133 5.853 1.00 96.56 160 ALA A C 1
ATOM 1225 O O . ALA A 1 160 ? 5.516 0.872 6.558 1.00 96.56 160 ALA A O 1
ATOM 1226 N N . LEU A 1 161 ? 6.569 -1.056 6.100 1.00 97.38 161 LEU A N 1
ATOM 1227 C CA . LEU A 1 161 ? 7.619 -0.951 7.122 1.00 97.38 161 LEU A CA 1
ATOM 1228 C C . LEU A 1 161 ? 8.849 -0.142 6.666 1.00 97.38 161 LEU A C 1
ATOM 1230 O O . LEU A 1 161 ? 9.799 -0.011 7.431 1.00 97.38 161 LEU A O 1
ATOM 1234 N N . GLY A 1 162 ? 8.855 0.393 5.442 1.00 96.69 162 GLY A N 1
ATOM 1235 C CA . GLY A 1 162 ? 9.980 1.138 4.867 1.00 96.69 162 GLY A CA 1
ATOM 1236 C C . GLY A 1 162 ? 11.049 0.267 4.201 1.00 96.69 162 GLY A C 1
ATOM 1237 O O . GLY A 1 162 ? 12.102 0.777 3.834 1.00 96.69 162 GLY A O 1
ATOM 1238 N N . GLY A 1 163 ? 10.800 -1.033 4.015 1.00 97.75 163 GLY A N 1
ATOM 1239 C CA . GLY A 1 163 ? 11.738 -1.971 3.390 1.00 97.75 163 GLY A CA 1
ATOM 1240 C C . GLY A 1 163 ? 11.806 -1.862 1.867 1.00 97.75 163 GLY A C 1
ATOM 1241 O O . GLY A 1 163 ? 11.609 -2.860 1.177 1.00 97.75 163 GLY A O 1
ATOM 1242 N N . LEU A 1 164 ? 12.052 -0.659 1.340 1.00 98.00 164 LEU A N 1
ATOM 1243 C CA . LEU A 1 164 ? 12.092 -0.400 -0.101 1.00 98.00 164 LEU A CA 1
ATOM 1244 C C . LEU A 1 164 ? 13.233 -1.163 -0.789 1.00 98.00 164 LEU A C 1
ATOM 1246 O O . LEU A 1 164 ? 13.018 -1.715 -1.862 1.00 98.00 164 LEU A O 1
ATOM 1250 N N . ASP A 1 165 ? 14.416 -1.243 -0.172 1.00 98.19 165 ASP A N 1
ATOM 1251 C CA . ASP A 1 165 ? 15.567 -1.954 -0.750 1.00 98.19 165 ASP A CA 1
ATOM 1252 C C . ASP A 1 165 ? 15.266 -3.438 -1.014 1.00 98.19 165 ASP A C 1
ATOM 1254 O O . ASP A 1 165 ? 15.504 -3.931 -2.111 1.00 98.19 165 ASP A O 1
ATOM 1258 N N . GLU A 1 166 ? 14.673 -4.133 -0.034 1.00 97.88 166 GLU A N 1
ATOM 1259 C CA . GLU A 1 166 ? 14.272 -5.547 -0.159 1.00 97.88 166 GLU A CA 1
ATOM 1260 C C . GLU A 1 166 ? 13.228 -5.743 -1.269 1.00 97.88 166 GLU A C 1
ATOM 1262 O O . GLU A 1 166 ? 13.257 -6.726 -2.010 1.00 97.88 166 GLU A O 1
ATOM 1267 N N . VAL A 1 167 ? 12.296 -4.796 -1.393 1.00 98.12 167 VAL A N 1
ATOM 1268 C CA . VAL A 1 167 ? 11.248 -4.824 -2.418 1.00 98.12 167 VAL A CA 1
ATOM 1269 C C . VAL A 1 167 ? 11.837 -4.646 -3.812 1.00 98.12 167 VAL A C 1
ATOM 1271 O O . VAL A 1 167 ? 11.471 -5.384 -4.725 1.00 98.12 167 VAL A O 1
ATOM 1274 N N . VAL A 1 168 ? 12.753 -3.694 -3.989 1.00 98.19 168 VAL A N 1
ATOM 1275 C CA . VAL A 1 168 ? 13.393 -3.440 -5.285 1.00 98.19 168 VAL A CA 1
ATOM 1276 C C . VAL A 1 168 ? 14.285 -4.613 -5.688 1.00 98.19 168 VAL A C 1
ATOM 1278 O O . VAL A 1 168 ? 14.237 -5.038 -6.842 1.00 98.19 168 VAL A O 1
ATOM 1281 N N . GLU A 1 169 ? 15.039 -5.179 -4.744 1.00 96.88 169 GLU A N 1
ATOM 1282 C CA . GLU A 1 169 ? 15.842 -6.388 -4.952 1.00 96.88 169 GLU A CA 1
ATOM 1283 C C . GLU A 1 169 ? 14.967 -7.552 -5.448 1.00 96.88 169 GLU A C 1
ATOM 1285 O O . GLU A 1 169 ? 15.270 -8.169 -6.474 1.00 96.88 169 GLU A O 1
ATOM 1290 N N . HIS A 1 170 ? 13.818 -7.782 -4.801 1.00 95.62 170 HIS A N 1
ATOM 1291 C CA . HIS A 1 170 ? 12.854 -8.786 -5.244 1.00 95.62 170 HIS A CA 1
ATOM 1292 C C . HIS A 1 170 ? 12.308 -8.489 -6.646 1.00 95.62 170 HIS A C 1
ATOM 1294 O O . HIS A 1 170 ? 12.378 -9.339 -7.531 1.00 95.62 170 HIS A O 1
ATOM 1300 N N . LEU A 1 171 ? 11.789 -7.281 -6.887 1.00 95.06 171 LEU A N 1
ATOM 1301 C CA . LEU A 1 171 ? 11.204 -6.907 -8.180 1.00 95.06 171 LEU A CA 1
ATOM 1302 C C . LEU A 1 171 ? 12.222 -6.990 -9.325 1.00 95.06 171 LEU A C 1
ATOM 1304 O O . LEU A 1 171 ? 11.845 -7.346 -10.443 1.00 95.06 171 LEU A O 1
ATOM 1308 N N . SER A 1 172 ? 13.496 -6.705 -9.052 1.00 94.56 172 SER A N 1
ATOM 1309 C CA . SER A 1 172 ? 14.595 -6.862 -10.007 1.00 94.56 172 SER A CA 1
ATOM 1310 C C . SER A 1 172 ? 14.780 -8.329 -10.407 1.00 94.56 172 SER A C 1
ATOM 1312 O O . SER A 1 172 ? 14.802 -8.643 -11.597 1.00 94.56 172 SER A O 1
ATOM 1314 N N . ALA A 1 173 ? 14.812 -9.253 -9.439 1.00 93.19 173 ALA A N 1
ATOM 1315 C CA . ALA A 1 173 ? 14.898 -10.690 -9.716 1.00 93.19 173 ALA A CA 1
ATOM 1316 C C . ALA A 1 173 ? 13.672 -11.198 -10.500 1.00 93.19 173 ALA A C 1
ATOM 1318 O O . ALA A 1 173 ? 13.801 -11.847 -11.543 1.00 93.19 173 ALA A O 1
ATOM 1319 N N . ARG A 1 174 ? 12.464 -10.812 -10.069 1.00 92.00 174 ARG A N 1
ATOM 1320 C CA . ARG A 1 174 ? 11.196 -11.215 -10.704 1.00 92.00 174 ARG A CA 1
ATOM 1321 C C . ARG A 1 174 ? 11.041 -10.713 -12.132 1.00 92.00 174 ARG A C 1
ATOM 1323 O O . ARG A 1 174 ? 10.333 -11.338 -12.925 1.00 92.00 174 ARG A O 1
ATOM 1330 N N . MET A 1 175 ? 11.718 -9.622 -12.488 1.00 89.31 175 MET A N 1
ATOM 1331 C CA . MET A 1 175 ? 11.762 -9.133 -13.864 1.00 89.31 175 MET A CA 1
ATOM 1332 C C . MET A 1 175 ? 12.351 -10.173 -14.827 1.00 89.31 175 MET A C 1
ATOM 1334 O O . MET A 1 175 ? 11.995 -10.183 -16.001 1.00 89.31 175 MET A O 1
ATOM 1338 N N . TRP A 1 176 ? 13.191 -11.096 -14.371 1.00 86.12 176 TRP A N 1
ATOM 1339 C CA . TRP A 1 176 ? 13.768 -12.130 -15.237 1.00 86.12 176 TRP A CA 1
ATOM 1340 C C . TRP A 1 176 ? 13.071 -13.485 -15.099 1.00 86.12 176 TRP A C 1
ATOM 1342 O O . TRP A 1 176 ? 13.033 -14.250 -16.057 1.00 86.12 176 TRP A O 1
ATOM 1352 N N . GLU A 1 177 ? 12.464 -13.758 -13.946 1.00 89.56 177 GLU A N 1
ATOM 1353 C CA . GLU A 1 177 ? 11.804 -15.039 -13.660 1.00 89.56 177 GLU A CA 1
ATOM 1354 C C . GLU A 1 177 ? 10.376 -15.140 -14.213 1.00 89.56 177 GLU A C 1
ATOM 1356 O O . GLU A 1 177 ? 9.914 -16.225 -14.567 1.00 89.56 177 GLU A O 1
ATOM 1361 N N . LEU A 1 178 ? 9.642 -14.026 -14.261 1.00 87.12 178 LEU A N 1
ATOM 1362 C CA . LEU A 1 178 ? 8.238 -14.034 -14.667 1.00 87.12 178 LEU A CA 1
ATOM 1363 C C . LEU A 1 178 ? 8.071 -14.177 -16.187 1.00 87.12 178 LEU A C 1
ATOM 1365 O O . LEU A 1 178 ? 8.833 -13.583 -16.945 1.00 87.12 178 LEU A O 1
ATOM 1369 N N . PRO A 1 179 ? 7.010 -14.841 -16.676 1.00 80.81 179 PRO A N 1
ATOM 1370 C CA . PRO A 1 179 ? 6.860 -15.161 -18.099 1.00 80.81 179 PRO A CA 1
ATOM 1371 C C . PRO A 1 179 ? 6.603 -13.948 -19.013 1.00 80.81 179 PRO A C 1
ATOM 1373 O O . PRO A 1 179 ? 6.747 -14.061 -20.227 1.00 80.81 179 PRO A O 1
ATOM 1376 N N . GLY A 1 180 ? 6.218 -12.784 -18.475 1.00 84.38 180 GLY A N 1
ATOM 1377 C CA . GLY A 1 180 ? 5.955 -11.599 -19.298 1.00 84.38 180 GLY A CA 1
ATOM 1378 C C . GLY A 1 180 ? 5.741 -10.312 -18.507 1.00 84.38 180 GLY A C 1
ATOM 1379 O O . GLY A 1 180 ? 5.588 -10.338 -17.281 1.00 84.38 180 GLY A O 1
ATOM 1380 N N . THR A 1 181 ? 5.761 -9.167 -19.204 1.00 87.06 181 THR A N 1
ATOM 1381 C CA . THR A 1 181 ? 5.700 -7.823 -18.593 1.00 87.06 181 THR A CA 1
ATOM 1382 C C . THR A 1 181 ? 4.447 -7.613 -17.756 1.00 87.06 181 THR A C 1
ATOM 1384 O O . THR A 1 181 ? 4.555 -7.076 -16.662 1.00 87.06 181 THR A O 1
ATOM 1387 N N . ALA A 1 182 ? 3.293 -8.118 -18.194 1.00 84.69 182 ALA A N 1
ATOM 1388 C CA . ALA A 1 182 ? 2.042 -8.000 -17.446 1.00 84.69 182 ALA A CA 1
ATOM 1389 C C . ALA A 1 182 ? 2.110 -8.641 -16.047 1.00 84.69 182 ALA A C 1
ATOM 1391 O O . ALA A 1 182 ? 1.648 -8.046 -15.081 1.00 84.69 182 ALA A O 1
ATOM 1392 N N . ALA A 1 183 ? 2.731 -9.819 -15.924 1.00 85.00 183 ALA A N 1
ATOM 1393 C CA . ALA A 1 183 ? 2.895 -10.509 -14.643 1.00 85.00 183 ALA A CA 1
ATOM 1394 C C . ALA A 1 183 ? 3.790 -9.719 -13.678 1.00 85.00 183 ALA A C 1
ATOM 1396 O O . ALA A 1 183 ? 3.510 -9.623 -12.489 1.00 85.00 183 ALA A O 1
ATOM 1397 N N . TRP A 1 184 ? 4.860 -9.129 -14.208 1.00 90.06 184 TRP A N 1
ATOM 1398 C CA . TRP A 1 184 ? 5.783 -8.318 -13.420 1.00 90.06 184 TRP A CA 1
ATOM 1399 C C . TRP A 1 184 ? 5.160 -6.984 -12.999 1.00 90.06 184 TRP A C 1
ATOM 1401 O O . TRP A 1 184 ? 5.257 -6.601 -11.838 1.00 90.06 184 TRP A O 1
ATOM 1411 N N . LEU A 1 185 ? 4.451 -6.313 -13.913 1.00 88.50 185 LEU A N 1
ATOM 1412 C CA . LEU A 1 185 ? 3.687 -5.105 -13.602 1.00 88.50 185 LEU A CA 1
ATOM 1413 C C . LEU A 1 185 ? 2.615 -5.382 -12.545 1.00 88.50 185 LEU A C 1
ATOM 1415 O O . LEU A 1 185 ? 2.401 -4.561 -11.660 1.00 88.50 185 LEU A O 1
ATOM 1419 N N . TYR A 1 186 ? 1.975 -6.551 -12.596 1.00 86.38 186 TYR A N 1
ATOM 1420 C CA . TYR A 1 186 ? 1.020 -6.967 -11.577 1.00 86.38 186 TYR A CA 1
ATOM 1421 C C . TYR A 1 186 ? 1.659 -7.004 -10.183 1.00 86.38 186 TYR A C 1
ATOM 1423 O O . TYR A 1 186 ? 1.131 -6.374 -9.267 1.00 86.38 186 TYR A O 1
ATOM 1431 N N . GLU A 1 187 ? 2.804 -7.683 -10.027 1.00 89.50 187 GLU A N 1
ATOM 1432 C CA . GLU A 1 187 ? 3.536 -7.730 -8.752 1.00 89.50 187 GLU A CA 1
ATOM 1433 C C . GLU A 1 187 ? 4.001 -6.324 -8.322 1.00 89.50 187 GLU A C 1
ATOM 1435 O O . GLU A 1 187 ? 3.776 -5.935 -7.176 1.00 89.50 187 GLU A O 1
ATOM 1440 N N . LEU A 1 188 ? 4.552 -5.516 -9.238 1.00 91.81 188 LEU A N 1
ATOM 1441 C CA . LEU A 1 188 ? 4.973 -4.134 -8.969 1.00 91.81 188 LEU A CA 1
ATOM 1442 C C . LEU A 1 188 ? 3.827 -3.279 -8.407 1.00 91.81 188 LEU A C 1
ATOM 1444 O O . LEU A 1 188 ? 3.979 -2.649 -7.357 1.00 91.81 188 LEU A O 1
ATOM 1448 N N . TYR A 1 189 ? 2.673 -3.261 -9.076 1.00 88.69 189 TYR A N 1
ATOM 1449 C CA . TYR A 1 189 ? 1.518 -2.475 -8.635 1.00 88.69 189 TYR A CA 1
ATOM 1450 C C . TYR A 1 189 ? 0.901 -3.019 -7.354 1.00 88.69 189 TYR A C 1
ATOM 1452 O O . TYR A 1 189 ? 0.483 -2.247 -6.493 1.00 88.69 189 TYR A O 1
ATOM 1460 N N . ALA A 1 190 ? 0.872 -4.341 -7.195 1.00 88.31 190 ALA A N 1
ATOM 1461 C CA . ALA A 1 190 ? 0.415 -4.955 -5.965 1.00 88.31 190 ALA A CA 1
ATOM 1462 C C . ALA A 1 190 ? 1.306 -4.560 -4.779 1.00 88.31 190 ALA A C 1
ATOM 1464 O O . ALA A 1 190 ? 0.781 -4.221 -3.726 1.00 88.31 190 ALA A O 1
ATOM 1465 N N . VAL A 1 191 ? 2.632 -4.559 -4.906 1.00 92.38 191 VAL A N 1
ATOM 1466 C CA . VAL A 1 191 ? 3.503 -4.190 -3.778 1.00 92.38 191 VAL A CA 1
ATOM 1467 C C . VAL A 1 191 ? 3.443 -2.686 -3.493 1.00 92.38 191 VAL A C 1
ATOM 1469 O O . VAL A 1 191 ? 3.253 -2.292 -2.343 1.00 92.38 191 VAL A O 1
ATOM 1472 N N . THR A 1 192 ? 3.527 -1.841 -4.525 1.00 92.12 192 THR A N 1
ATOM 1473 C CA . THR A 1 192 ? 3.563 -0.366 -4.387 1.00 92.12 192 THR A CA 1
ATOM 1474 C C . THR A 1 192 ? 2.259 0.258 -3.886 1.00 92.12 192 THR A C 1
ATOM 1476 O O . THR A 1 192 ? 2.258 1.401 -3.443 1.00 92.12 192 THR A O 1
ATOM 1479 N N . ALA A 1 193 ? 1.172 -0.512 -3.837 1.00 89.06 193 ALA A N 1
ATOM 1480 C CA . ALA A 1 193 ? -0.079 -0.163 -3.166 1.00 89.06 193 ALA A CA 1
ATOM 1481 C C . ALA A 1 193 ? 0.024 -0.035 -1.629 1.00 89.06 193 ALA A C 1
ATOM 1483 O O . ALA A 1 193 ? -0.986 0.225 -0.960 1.00 89.06 193 ALA A O 1
ATOM 1484 N N . ALA A 1 194 ? 1.180 -0.368 -1.044 1.00 92.06 194 ALA A N 1
ATOM 1485 C CA . ALA A 1 194 ? 1.406 -0.366 0.398 1.00 92.06 194 ALA A CA 1
ATOM 1486 C C . ALA A 1 194 ? 1.064 0.990 1.026 1.00 92.06 194 ALA A C 1
ATOM 1488 O O . ALA A 1 194 ? 1.390 2.032 0.457 1.00 92.06 194 ALA A O 1
ATOM 1489 N N . PRO A 1 195 ? 0.438 1.022 2.214 1.00 92.19 195 PRO A N 1
ATOM 1490 C CA . PRO A 1 195 ? 0.136 2.285 2.855 1.00 92.19 195 PRO A CA 1
ATOM 1491 C C . PRO A 1 195 ? 1.435 2.939 3.338 1.00 92.19 195 PRO A C 1
ATOM 1493 O O . PRO A 1 195 ? 2.335 2.269 3.847 1.00 92.19 195 PRO A O 1
ATOM 1496 N N . MET A 1 196 ? 1.532 4.261 3.207 1.00 90.56 196 MET A N 1
ATOM 1497 C CA . MET A 1 196 ? 2.636 5.022 3.790 1.00 90.56 196 MET A CA 1
ATOM 1498 C C . MET A 1 196 ? 2.301 5.405 5.230 1.00 90.56 196 MET A C 1
ATOM 1500 O O . MET A 1 196 ? 1.213 5.921 5.510 1.00 90.56 196 MET A O 1
ATOM 1504 N N . ARG A 1 197 ? 3.250 5.207 6.154 1.00 91.56 197 ARG A N 1
ATOM 1505 C CA . ARG A 1 197 ? 3.065 5.611 7.557 1.00 91.56 197 ARG A CA 1
ATOM 1506 C C . ARG A 1 197 ? 2.840 7.118 7.673 1.00 91.56 197 ARG A C 1
ATOM 1508 O O . ARG A 1 197 ? 1.970 7.563 8.414 1.00 91.56 197 ARG A O 1
ATOM 1515 N N . ARG A 1 198 ? 3.617 7.914 6.939 1.00 85.44 198 ARG A N 1
ATOM 1516 C CA . ARG A 1 198 ? 3.503 9.376 6.907 1.00 85.44 198 ARG A CA 1
ATOM 1517 C C . ARG A 1 198 ? 3.528 9.859 5.457 1.00 85.44 198 ARG A C 1
ATOM 1519 O O . ARG A 1 198 ? 4.303 9.300 4.682 1.00 85.44 198 ARG A O 1
ATOM 1526 N N . PRO A 1 199 ? 2.709 10.861 5.094 1.00 78.12 199 PRO A N 1
ATOM 1527 C CA . PRO A 1 199 ? 2.875 11.541 3.816 1.00 78.12 199 PRO A CA 1
ATOM 1528 C C . PRO A 1 199 ? 4.242 12.238 3.774 1.00 78.12 199 PRO A C 1
ATOM 1530 O O . PRO A 1 199 ? 4.803 12.576 4.822 1.00 78.12 199 PRO A O 1
ATOM 1533 N N . VAL A 1 200 ? 4.777 12.430 2.571 1.00 73.56 200 VAL A N 1
ATOM 1534 C CA . VAL A 1 200 ? 6.057 13.125 2.369 1.00 73.56 200 VAL A CA 1
ATOM 1535 C C . VAL A 1 200 ? 5.884 14.644 2.376 1.00 73.56 200 VAL A C 1
ATOM 1537 O O . VAL A 1 200 ? 4.786 15.158 2.170 1.00 73.56 200 VAL A O 1
ATOM 1540 N N . ASP A 1 201 ? 6.986 15.352 2.623 1.00 69.81 201 ASP A N 1
ATOM 1541 C CA . ASP A 1 201 ? 7.052 16.815 2.663 1.00 69.81 201 ASP A CA 1
ATOM 1542 C C . ASP A 1 201 ? 6.599 17.440 1.323 1.00 69.81 201 ASP A C 1
ATOM 1544 O O . ASP A 1 201 ? 7.177 17.105 0.282 1.00 69.81 201 ASP A O 1
ATOM 1548 N N . PRO A 1 202 ? 5.576 18.319 1.307 1.00 69.94 202 PRO A N 1
ATOM 1549 C CA . PRO A 1 202 ? 5.090 18.951 0.083 1.00 69.94 202 PRO A CA 1
ATOM 1550 C C . PRO A 1 202 ? 6.041 20.007 -0.503 1.00 69.94 202 PRO A C 1
ATOM 1552 O O . PRO A 1 202 ? 5.816 20.413 -1.641 1.00 69.94 202 PRO A O 1
ATOM 1555 N N . GLU A 1 203 ? 7.074 20.445 0.227 1.00 76.00 203 GLU A N 1
ATOM 1556 C CA . GLU A 1 203 ? 7.982 21.521 -0.207 1.00 76.00 203 GLU A CA 1
ATOM 1557 C C . GLU A 1 203 ? 8.932 21.100 -1.346 1.00 76.00 203 GLU A C 1
ATOM 1559 O O . GLU A 1 203 ? 9.436 21.946 -2.082 1.00 76.00 203 GLU A O 1
ATOM 1564 N N . LEU A 1 204 ? 9.168 19.795 -1.520 1.00 77.25 204 LEU A N 1
ATOM 1565 C CA . LEU A 1 204 ? 9.976 19.245 -2.615 1.00 77.25 204 LEU A CA 1
ATOM 1566 C C . LEU A 1 204 ? 9.114 18.937 -3.844 1.00 77.25 204 LEU A C 1
ATOM 1568 O O . LEU A 1 204 ? 7.975 18.475 -3.703 1.00 77.25 204 LEU A O 1
ATOM 1572 N N . SER A 1 205 ? 9.679 19.082 -5.049 1.00 81.12 205 SER A N 1
ATOM 1573 C CA . SER A 1 205 ? 9.015 18.619 -6.278 1.00 81.12 205 SER A CA 1
ATOM 1574 C C . SER A 1 205 ? 8.780 17.106 -6.241 1.00 81.12 205 SER A C 1
ATOM 1576 O O . SER A 1 205 ? 9.464 16.358 -5.536 1.00 81.12 205 SER A O 1
ATOM 1578 N N . ALA A 1 206 ? 7.814 16.606 -7.009 1.00 79.44 206 ALA A N 1
ATOM 1579 C CA . ALA A 1 206 ? 7.477 15.184 -6.973 1.00 79.44 206 ALA A CA 1
ATOM 1580 C C . ALA A 1 206 ? 8.650 14.268 -7.359 1.00 79.44 206 ALA A C 1
ATOM 1582 O O . ALA A 1 206 ? 8.828 13.203 -6.760 1.00 79.44 206 ALA A O 1
ATOM 1583 N N . ALA A 1 207 ? 9.441 14.688 -8.349 1.00 84.12 207 ALA A N 1
ATOM 1584 C CA . ALA A 1 207 ? 10.612 13.955 -8.811 1.00 84.12 207 ALA A CA 1
ATOM 1585 C C . ALA A 1 207 ? 11.700 13.903 -7.727 1.00 84.12 207 ALA A C 1
ATOM 1587 O O . ALA A 1 207 ? 12.261 12.838 -7.464 1.00 84.12 207 ALA A O 1
ATOM 1588 N N . GLU A 1 208 ? 11.950 15.028 -7.048 1.00 88.19 208 GLU A N 1
ATOM 1589 C CA . GLU A 1 208 ? 12.900 15.096 -5.933 1.00 88.19 208 GLU A CA 1
ATOM 1590 C C . GLU A 1 208 ? 12.456 14.220 -4.762 1.00 88.19 208 GLU A C 1
ATOM 1592 O O . GLU A 1 208 ? 13.286 13.528 -4.177 1.00 88.19 208 GLU A O 1
ATOM 1597 N N . ARG A 1 209 ? 11.151 14.172 -4.455 1.00 88.88 209 ARG A N 1
ATOM 1598 C CA . ARG A 1 209 ? 10.616 13.283 -3.410 1.00 88.88 209 ARG A CA 1
ATOM 1599 C C . ARG A 1 209 ? 10.856 11.813 -3.732 1.00 88.88 209 ARG A C 1
ATOM 1601 O O . ARG A 1 209 ? 11.291 11.072 -2.854 1.00 88.88 209 ARG A O 1
ATOM 1608 N N . ALA A 1 210 ? 10.595 11.387 -4.968 1.00 91.69 210 ALA A N 1
ATOM 1609 C CA . ALA A 1 210 ? 10.819 10.002 -5.379 1.00 91.69 210 ALA A CA 1
ATOM 1610 C C . ALA A 1 210 ? 12.310 9.625 -5.332 1.00 91.69 210 ALA A C 1
ATOM 1612 O O . ALA A 1 210 ? 12.661 8.565 -4.814 1.00 91.69 210 ALA A O 1
ATOM 1613 N N . ASP A 1 211 ? 13.188 10.500 -5.828 1.00 93.31 211 ASP A N 1
ATOM 1614 C CA . ASP A 1 211 ? 14.636 10.275 -5.837 1.00 93.31 211 ASP A CA 1
ATOM 1615 C C . ASP A 1 211 ? 15.234 10.266 -4.421 1.00 93.31 211 ASP A C 1
ATOM 1617 O O . ASP A 1 211 ? 16.015 9.371 -4.089 1.00 93.31 211 ASP A O 1
ATOM 1621 N N . ALA A 1 212 ? 14.829 11.207 -3.561 1.00 92.88 212 ALA A N 1
ATOM 1622 C CA . ALA A 1 212 ? 15.249 11.254 -2.163 1.00 92.88 212 ALA A CA 1
ATOM 1623 C C . ALA A 1 212 ? 14.805 9.997 -1.402 1.00 92.88 212 ALA A C 1
ATOM 1625 O O . ALA A 1 212 ? 15.637 9.350 -0.765 1.00 92.88 212 ALA A O 1
ATOM 1626 N N . LEU A 1 213 ? 13.534 9.603 -1.540 1.00 93.56 213 LEU A N 1
ATOM 1627 C CA . LEU A 1 213 ? 12.985 8.413 -0.889 1.00 93.56 213 LEU A CA 1
ATOM 1628 C C . LEU A 1 213 ? 13.699 7.133 -1.346 1.00 93.56 213 LEU A C 1
ATOM 1630 O O . LEU A 1 213 ? 14.044 6.288 -0.520 1.00 93.56 213 LEU A O 1
ATOM 1634 N N . ALA A 1 214 ? 13.962 6.998 -2.649 1.00 96.44 214 ALA A N 1
ATOM 1635 C CA . ALA A 1 214 ? 14.684 5.854 -3.198 1.00 96.44 214 ALA A CA 1
ATOM 1636 C C . ALA A 1 214 ? 16.140 5.799 -2.708 1.00 96.44 214 ALA A C 1
ATOM 1638 O O . ALA A 1 214 ? 16.628 4.731 -2.340 1.00 96.44 214 ALA A O 1
ATOM 1639 N N . ARG A 1 215 ? 16.832 6.944 -2.656 1.00 96.44 215 ARG A N 1
ATOM 1640 C CA . ARG A 1 215 ? 18.210 7.029 -2.154 1.00 96.44 215 ARG A CA 1
ATOM 1641 C C . ARG A 1 215 ? 18.301 6.689 -0.665 1.00 96.44 215 ARG A C 1
ATOM 1643 O O . ARG A 1 215 ? 19.257 6.032 -0.260 1.00 96.44 215 ARG A O 1
ATOM 1650 N N . GLU A 1 216 ? 17.338 7.144 0.131 1.00 95.88 216 GLU A N 1
ATOM 1651 C CA . GLU A 1 216 ? 17.304 6.926 1.579 1.00 95.88 216 GLU A CA 1
ATOM 1652 C C . GLU A 1 216 ? 16.952 5.477 1.935 1.00 95.88 216 GLU A C 1
ATOM 1654 O O . GLU A 1 216 ? 17.678 4.836 2.695 1.00 95.88 216 GLU A O 1
ATOM 1659 N N . LEU A 1 217 ? 15.858 4.947 1.378 1.00 96.88 217 LEU A N 1
ATOM 1660 C CA . LEU A 1 217 ? 15.298 3.655 1.790 1.00 96.88 217 LEU A CA 1
ATOM 1661 C C . LEU A 1 217 ? 15.791 2.464 0.961 1.00 96.88 217 LEU A C 1
ATOM 1663 O O . LEU A 1 217 ? 15.560 1.318 1.348 1.00 96.88 217 LEU A O 1
ATOM 1667 N N . ALA A 1 218 ? 16.453 2.709 -0.171 1.00 97.50 218 ALA A N 1
ATOM 1668 C CA . ALA A 1 218 ? 17.005 1.666 -1.031 1.00 97.50 218 ALA A CA 1
ATOM 1669 C C . ALA A 1 218 ? 18.433 1.975 -1.516 1.00 97.50 218 ALA A C 1
ATOM 1671 O O . ALA A 1 218 ? 18.698 1.944 -2.714 1.00 97.50 218 ALA A O 1
ATOM 1672 N N . PRO A 1 219 ? 19.402 2.262 -0.627 1.00 97.56 219 PRO A N 1
ATOM 1673 C CA . PRO A 1 219 ? 20.728 2.735 -1.032 1.00 97.56 219 PRO A CA 1
ATOM 1674 C C . PRO A 1 219 ? 21.559 1.701 -1.811 1.00 97.56 219 PRO A C 1
ATOM 1676 O O . PRO A 1 219 ? 22.489 2.080 -2.531 1.00 97.56 219 PRO A O 1
ATOM 1679 N N . ARG A 1 220 ? 21.292 0.394 -1.664 1.00 97.00 220 ARG A N 1
ATOM 1680 C CA . ARG A 1 220 ? 21.946 -0.641 -2.483 1.00 97.00 220 ARG A CA 1
ATOM 1681 C C . ARG A 1 220 ? 21.294 -0.681 -3.858 1.00 97.00 220 ARG A C 1
ATOM 1683 O O . ARG A 1 220 ? 21.958 -0.386 -4.848 1.00 97.00 220 ARG A O 1
ATOM 1690 N N . SER A 1 221 ? 19.982 -0.883 -3.902 1.00 96.69 221 SER A N 1
ATOM 1691 C CA . SER A 1 221 ? 19.241 -0.962 -5.159 1.00 96.69 221 SER A CA 1
ATOM 1692 C C . SER A 1 221 ? 19.276 0.330 -5.970 1.00 96.69 221 SER A C 1
ATOM 1694 O O . SER A 1 221 ? 19.259 0.281 -7.190 1.00 96.69 221 SER A O 1
ATOM 1696 N N . PHE A 1 222 ? 19.381 1.496 -5.334 1.00 96.44 222 PHE A N 1
ATOM 1697 C CA . PHE A 1 222 ? 19.541 2.777 -6.021 1.00 96.44 222 PHE A CA 1
ATOM 1698 C C . PHE A 1 222 ? 20.874 2.860 -6.777 1.00 96.44 222 PHE A C 1
ATOM 1700 O O . PHE A 1 222 ? 20.938 3.482 -7.835 1.00 96.44 222 PHE A O 1
ATOM 1707 N N . ARG A 1 223 ? 21.939 2.234 -6.257 1.00 96.19 223 ARG A N 1
ATOM 1708 C CA . ARG A 1 223 ? 23.234 2.147 -6.950 1.00 96.19 223 ARG A CA 1
ATOM 1709 C C . ARG A 1 223 ? 23.200 1.125 -8.082 1.00 96.19 223 ARG A C 1
ATOM 1711 O O . ARG A 1 223 ? 23.749 1.403 -9.143 1.00 96.19 223 ARG A O 1
ATOM 1718 N N . ASP A 1 224 ? 22.546 -0.011 -7.858 1.00 93.94 224 ASP A N 1
ATOM 1719 C CA . ASP A 1 224 ? 22.564 -1.142 -8.792 1.00 93.94 224 ASP A CA 1
ATOM 1720 C C . ASP A 1 224 ? 21.511 -1.008 -9.909 1.00 93.94 224 ASP A C 1
ATOM 1722 O O . ASP A 1 224 ? 21.743 -1.400 -11.050 1.00 93.94 224 ASP A O 1
ATOM 1726 N N . SER A 1 225 ? 20.348 -0.431 -9.596 1.00 93.19 225 SER A N 1
ATOM 1727 C CA . SER A 1 225 ? 19.213 -0.228 -10.501 1.00 93.19 225 SER A CA 1
ATOM 1728 C C . SER A 1 225 ? 18.399 1.008 -10.099 1.00 93.19 225 SER A C 1
ATOM 1730 O O . SER A 1 225 ? 17.275 0.929 -9.590 1.00 93.19 225 SER A O 1
ATOM 1732 N N . ARG A 1 226 ? 18.983 2.191 -10.336 1.00 95.62 226 ARG A N 1
ATOM 1733 C CA . ARG A 1 226 ? 18.359 3.484 -10.008 1.00 95.62 226 ARG A CA 1
ATOM 1734 C C . ARG A 1 226 ? 16.939 3.606 -10.560 1.00 95.62 226 ARG A C 1
ATOM 1736 O O . ARG A 1 226 ? 16.048 4.027 -9.828 1.00 95.62 226 ARG A O 1
ATOM 1743 N N . SER A 1 227 ? 16.725 3.248 -11.826 1.00 95.88 227 SER A N 1
ATOM 1744 C CA . SER A 1 227 ? 15.427 3.409 -12.487 1.00 95.88 227 SER A CA 1
ATOM 1745 C C . SER A 1 227 ? 14.330 2.588 -11.810 1.00 95.88 227 SER A C 1
ATOM 1747 O O . SER A 1 227 ? 13.242 3.111 -11.580 1.00 95.88 227 SER A O 1
ATOM 1749 N N . LEU A 1 228 ? 14.615 1.351 -11.385 1.00 96.62 228 LEU A N 1
ATOM 1750 C CA . LEU A 1 228 ? 13.642 0.544 -10.646 1.00 96.62 228 LEU A CA 1
ATOM 1751 C C . LEU A 1 228 ? 13.405 1.070 -9.225 1.00 96.62 228 LEU A C 1
ATOM 1753 O O . LEU A 1 228 ? 12.261 1.092 -8.767 1.00 96.62 228 LEU A O 1
ATOM 1757 N N . ALA A 1 229 ? 14.457 1.517 -8.534 1.00 97.81 229 ALA A N 1
ATOM 1758 C CA . ALA A 1 229 ? 14.327 2.080 -7.191 1.00 97.81 229 ALA A CA 1
ATOM 1759 C C . ALA A 1 229 ? 13.456 3.349 -7.192 1.00 97.81 229 ALA A C 1
ATOM 1761 O O . ALA A 1 229 ? 12.507 3.456 -6.412 1.00 97.81 229 ALA A O 1
ATOM 1762 N N . VAL A 1 230 ? 13.727 4.276 -8.117 1.00 97.00 230 VAL A N 1
ATOM 1763 C CA . VAL A 1 230 ? 12.956 5.518 -8.275 1.00 97.00 230 VAL A CA 1
ATOM 1764 C C . VAL A 1 230 ? 11.539 5.232 -8.770 1.00 97.00 230 VAL A C 1
ATOM 1766 O O . VAL A 1 230 ? 10.600 5.822 -8.245 1.00 97.00 230 VAL A O 1
ATOM 1769 N N . LEU A 1 231 ? 11.347 4.298 -9.711 1.00 95.88 231 LEU A N 1
ATOM 1770 C CA . LEU A 1 231 ? 10.012 3.883 -10.158 1.00 95.88 231 LEU A CA 1
ATOM 1771 C C . LEU A 1 231 ? 9.167 3.355 -8.995 1.00 95.88 231 LEU A C 1
ATOM 1773 O O . LEU A 1 231 ? 8.021 3.766 -8.823 1.00 95.88 231 LEU A O 1
ATOM 1777 N N . THR A 1 232 ? 9.736 2.457 -8.189 1.00 96.50 232 THR A N 1
ATOM 1778 C CA . THR A 1 232 ? 9.037 1.844 -7.051 1.00 96.50 232 THR A CA 1
ATOM 1779 C C . THR A 1 232 ? 8.652 2.907 -6.022 1.00 96.50 232 THR A C 1
ATOM 1781 O O . THR A 1 232 ? 7.511 2.930 -5.562 1.00 96.50 232 THR A O 1
ATOM 1784 N N . ALA A 1 233 ? 9.560 3.841 -5.719 1.00 95.25 233 ALA A N 1
ATOM 1785 C CA . ALA A 1 233 ? 9.278 4.978 -4.845 1.00 95.25 233 ALA A CA 1
ATOM 1786 C C . ALA A 1 233 ? 8.193 5.905 -5.422 1.00 95.25 233 ALA A C 1
ATOM 1788 O O . ALA A 1 233 ? 7.268 6.283 -4.708 1.00 95.25 233 ALA A O 1
ATOM 1789 N N . ALA A 1 234 ? 8.261 6.246 -6.712 1.00 92.19 234 ALA A N 1
ATOM 1790 C CA . ALA A 1 234 ? 7.293 7.127 -7.364 1.00 92.19 234 ALA A CA 1
ATOM 1791 C C . ALA A 1 234 ? 5.884 6.514 -7.403 1.00 92.19 234 ALA A C 1
ATOM 1793 O O . ALA A 1 234 ? 4.905 7.209 -7.128 1.00 92.19 234 ALA A O 1
ATOM 1794 N N . LEU A 1 235 ? 5.773 5.212 -7.683 1.00 91.44 235 LEU A N 1
ATOM 1795 C CA . LEU A 1 235 ? 4.505 4.483 -7.627 1.00 91.44 235 LEU A CA 1
ATOM 1796 C C . LEU A 1 235 ? 3.949 4.416 -6.203 1.00 91.44 235 LEU A C 1
ATOM 1798 O O . LEU A 1 235 ? 2.758 4.647 -6.010 1.00 91.44 235 LEU A O 1
ATOM 1802 N N . TRP A 1 236 ? 4.805 4.172 -5.209 1.00 92.38 236 TRP A N 1
ATOM 1803 C CA . TRP A 1 236 ? 4.399 4.161 -3.805 1.00 92.38 236 TRP A CA 1
ATOM 1804 C C . TRP A 1 236 ? 3.923 5.538 -3.319 1.00 92.38 236 TRP A C 1
ATOM 1806 O O . TRP A 1 236 ? 2.918 5.650 -2.621 1.00 92.38 236 TRP A O 1
ATOM 1816 N N . LEU A 1 237 ? 4.575 6.613 -3.764 1.00 89.38 237 LEU A N 1
ATOM 1817 C CA . LEU A 1 237 ? 4.112 7.978 -3.521 1.00 89.38 237 LEU A CA 1
ATOM 1818 C C . LEU A 1 237 ? 2.764 8.245 -4.194 1.00 89.38 237 LEU A C 1
ATOM 1820 O O . LEU A 1 237 ? 1.860 8.776 -3.553 1.00 89.38 237 LEU A O 1
ATOM 1824 N N . ALA A 1 238 ? 2.614 7.862 -5.464 1.00 85.94 238 ALA A N 1
ATOM 1825 C CA . ALA A 1 238 ? 1.386 8.059 -6.232 1.00 85.94 238 ALA A CA 1
ATOM 1826 C C . ALA A 1 238 ? 0.203 7.233 -5.698 1.00 85.94 238 ALA A C 1
ATOM 1828 O O . ALA A 1 238 ? -0.958 7.574 -5.969 1.00 85.94 238 ALA A O 1
ATOM 1829 N N . ALA A 1 239 ? 0.491 6.159 -4.960 1.00 83.62 239 ALA A N 1
ATOM 1830 C CA . ALA A 1 239 ? -0.490 5.297 -4.323 1.00 83.62 239 ALA A CA 1
ATOM 1831 C C . ALA A 1 239 ? -1.222 5.980 -3.158 1.00 83.62 239 ALA A C 1
ATOM 1833 O O . ALA A 1 239 ? -2.414 5.760 -2.940 1.00 83.62 239 ALA A O 1
ATOM 1834 N N . ASP A 1 240 ? -0.540 6.864 -2.434 1.00 83.06 240 ASP A N 1
ATOM 1835 C CA . ASP A 1 240 ? -1.132 7.592 -1.319 1.00 83.06 240 ASP A CA 1
ATOM 1836 C C . ASP A 1 240 ? -1.802 8.893 -1.806 1.00 83.06 240 ASP A C 1
ATOM 1838 O O . ASP A 1 240 ? -1.119 9.810 -2.275 1.00 83.06 240 ASP A O 1
ATOM 1842 N N . PRO A 1 241 ? -3.136 9.040 -1.677 1.00 78.25 241 PRO A N 1
ATOM 1843 C CA . PRO A 1 241 ? -3.827 10.248 -2.116 1.00 78.25 241 PRO A CA 1
ATOM 1844 C C . PRO A 1 241 ? -3.385 11.504 -1.357 1.00 78.25 241 PRO A C 1
ATOM 1846 O O . PRO A 1 241 ? -3.549 12.600 -1.882 1.00 78.25 241 PRO A O 1
ATOM 1849 N N . ARG A 1 242 ? -2.785 11.371 -0.166 1.00 79.31 242 ARG A N 1
ATOM 1850 C CA . ARG A 1 242 ? -2.230 12.506 0.591 1.00 79.31 242 ARG A CA 1
ATOM 1851 C C . ARG A 1 242 ? -1.010 13.126 -0.095 1.00 79.31 242 ARG A C 1
ATOM 1853 O O . ARG A 1 242 ? -0.707 14.284 0.158 1.00 79.31 242 ARG A O 1
ATOM 1860 N N . ASN A 1 243 ? -0.338 12.377 -0.972 1.00 78.75 243 ASN A N 1
ATOM 1861 C CA . ASN A 1 243 ? 0.818 12.845 -1.739 1.00 78.75 243 ASN A CA 1
ATOM 1862 C C . ASN A 1 243 ? 0.434 13.383 -3.131 1.00 78.75 243 ASN A C 1
ATOM 1864 O O . ASN A 1 243 ? 1.298 13.879 -3.861 1.00 78.75 243 ASN A O 1
ATOM 1868 N N . ARG A 1 244 ? -0.848 13.293 -3.519 1.00 70.50 244 ARG A N 1
ATOM 1869 C CA . ARG A 1 244 ? -1.364 13.875 -4.762 1.00 70.50 244 ARG A CA 1
ATOM 1870 C C . ARG A 1 244 ? -1.715 15.341 -4.512 1.00 70.50 244 ARG A C 1
ATOM 1872 O O . ARG A 1 244 ? -2.780 15.660 -3.991 1.00 70.50 244 ARG A O 1
ATOM 1879 N N . LEU A 1 245 ? -0.789 16.231 -4.861 1.00 58.31 245 LEU A N 1
ATOM 1880 C CA . LEU A 1 245 ? -1.022 17.676 -4.858 1.00 58.31 245 LEU A CA 1
ATOM 1881 C C . LEU A 1 245 ? -2.102 18.045 -5.901 1.00 58.31 245 LEU A C 1
ATOM 1883 O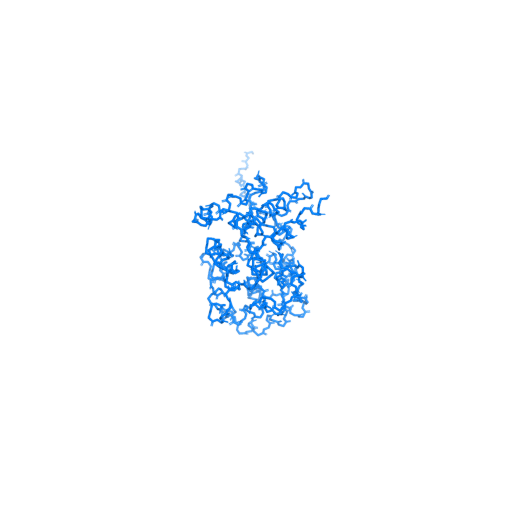 O . LEU A 1 245 ? -2.299 17.293 -6.860 1.00 58.31 245 LEU A O 1
ATOM 1887 N N . PRO A 1 246 ? -2.831 19.167 -5.731 1.00 53.41 246 PRO A N 1
ATOM 1888 C CA . PRO A 1 246 ? -3.848 19.604 -6.689 1.00 53.41 246 PRO A CA 1
ATOM 1889 C C . PRO A 1 246 ? -3.294 19.693 -8.121 1.00 53.41 246 PRO A C 1
ATOM 1891 O O . PRO A 1 246 ? -2.116 19.988 -8.301 1.00 53.41 246 PRO A O 1
ATOM 1894 N N . ASN A 1 247 ? -4.179 19.455 -9.101 1.00 49.53 247 ASN A N 1
ATOM 1895 C CA . ASN A 1 247 ? -4.008 19.235 -10.557 1.00 49.53 247 ASN A CA 1
ATOM 1896 C C . ASN A 1 247 ? -2.971 20.069 -11.355 1.00 49.53 247 ASN A C 1
ATOM 1898 O O . ASN A 1 247 ? -2.862 19.882 -12.561 1.00 49.53 247 ASN A O 1
ATOM 1902 N N . ALA A 1 248 ? -2.211 20.976 -10.747 1.00 42.19 248 ALA A N 1
ATOM 1903 C CA . ALA A 1 248 ? -1.179 21.773 -11.403 1.00 42.19 248 ALA A CA 1
ATOM 1904 C C . ALA A 1 248 ? 0.176 21.051 -11.581 1.00 42.19 248 ALA A C 1
ATOM 1906 O O . ALA A 1 248 ? 1.047 21.604 -12.245 1.00 42.19 248 ALA A O 1
ATOM 1907 N N . ALA A 1 249 ? 0.371 19.844 -11.028 1.00 51.25 249 ALA A N 1
ATOM 1908 C CA . ALA A 1 249 ? 1.654 19.132 -11.110 1.00 51.25 249 ALA A CA 1
ATOM 1909 C C . ALA A 1 249 ? 1.497 17.603 -11.293 1.00 51.25 249 ALA A C 1
ATOM 1911 O O . ALA A 1 249 ? 1.636 16.847 -10.328 1.00 51.25 249 ALA A O 1
ATOM 1912 N N . PRO A 1 250 ? 1.277 17.099 -12.527 1.00 60.31 250 PRO A N 1
ATOM 1913 C CA . PRO A 1 250 ? 1.336 15.665 -12.858 1.00 60.31 250 PRO A CA 1
ATOM 1914 C C . PRO A 1 250 ? 2.771 15.088 -12.813 1.00 60.31 250 PRO A C 1
ATOM 1916 O O . PRO A 1 250 ? 3.068 14.071 -13.435 1.00 60.31 250 PRO A O 1
ATOM 1919 N N . GLU A 1 251 ? 3.687 15.716 -12.077 1.00 70.81 251 GLU A N 1
ATOM 1920 C CA . GLU A 1 251 ? 5.126 15.431 -12.082 1.00 70.81 251 GLU A CA 1
ATOM 1921 C C . GLU A 1 251 ? 5.480 13.988 -11.668 1.00 70.81 251 GLU A C 1
ATOM 1923 O O . GLU A 1 251 ? 6.462 13.426 -12.164 1.00 70.81 251 GLU A O 1
ATOM 1928 N N . LEU A 1 252 ? 4.674 13.347 -10.805 1.00 82.06 252 LEU A N 1
ATOM 1929 C CA . LEU A 1 252 ? 4.855 11.921 -10.494 1.00 82.06 252 LEU A CA 1
ATOM 1930 C C . LEU A 1 252 ? 4.620 11.046 -11.730 1.00 82.06 252 LEU A C 1
ATOM 1932 O O . LEU A 1 252 ? 5.393 10.121 -11.949 1.00 82.06 252 LEU A O 1
ATOM 1936 N N . ASN A 1 253 ? 3.619 11.350 -12.563 1.00 84.06 253 ASN A N 1
ATOM 1937 C CA . ASN A 1 253 ? 3.352 10.580 -13.781 1.00 84.06 253 ASN A CA 1
ATOM 1938 C C . ASN A 1 253 ? 4.508 10.709 -14.778 1.00 84.06 253 ASN A C 1
ATOM 1940 O O . ASN A 1 253 ? 4.930 9.704 -15.339 1.00 84.06 253 ASN A O 1
ATOM 1944 N N . TYR A 1 254 ? 5.082 11.908 -14.925 1.00 84.56 254 TYR A N 1
ATOM 1945 C CA . TYR A 1 254 ? 6.275 12.110 -15.755 1.00 84.56 254 TYR A CA 1
ATOM 1946 C C . TYR A 1 254 ? 7.474 11.300 -15.243 1.00 84.56 254 TYR A C 1
ATOM 1948 O O . TYR A 1 254 ? 8.178 10.653 -16.021 1.00 84.56 254 TYR A O 1
ATOM 1956 N N . THR A 1 255 ? 7.685 11.293 -13.923 1.00 89.19 255 THR A N 1
ATOM 1957 C CA . THR A 1 255 ? 8.745 10.495 -13.291 1.00 89.19 255 THR A CA 1
ATOM 1958 C C . THR A 1 255 ? 8.518 9.002 -13.534 1.00 89.19 255 THR A C 1
ATOM 1960 O O . THR A 1 255 ? 9.435 8.303 -13.956 1.00 89.19 255 THR A O 1
ATOM 1963 N N . ILE A 1 256 ? 7.290 8.515 -13.335 1.00 90.00 256 ILE A N 1
ATOM 1964 C CA . ILE A 1 256 ? 6.914 7.114 -13.567 1.00 90.00 256 ILE A CA 1
ATOM 1965 C C . ILE A 1 256 ? 7.129 6.725 -15.039 1.00 90.00 256 ILE A C 1
ATOM 1967 O O . ILE A 1 256 ? 7.794 5.724 -15.307 1.00 90.00 256 ILE A O 1
ATOM 1971 N N . SER A 1 257 ? 6.634 7.534 -15.983 1.00 88.56 257 SER A N 1
ATOM 1972 C CA . SER A 1 257 ? 6.822 7.340 -17.429 1.00 88.56 257 SER A CA 1
ATOM 1973 C C . SER A 1 257 ? 8.307 7.245 -17.791 1.00 88.56 257 SER A C 1
ATOM 1975 O O . SER A 1 257 ? 8.754 6.258 -18.380 1.00 88.56 257 SER A O 1
ATOM 1977 N N . SER A 1 258 ? 9.105 8.216 -17.334 1.00 92.62 258 SER A N 1
ATOM 1978 C CA . SER A 1 258 ? 10.547 8.272 -17.593 1.00 92.62 258 SER A CA 1
ATOM 1979 C C . SER A 1 258 ? 11.278 7.037 -17.065 1.00 92.62 258 SER A C 1
ATOM 1981 O O . SER A 1 258 ? 12.095 6.455 -17.776 1.00 92.62 258 SER A O 1
ATOM 1983 N N . MET A 1 259 ? 10.964 6.585 -15.847 1.00 94.44 259 MET A N 1
ATOM 1984 C CA . MET A 1 259 ? 11.622 5.407 -15.273 1.00 94.44 259 MET A CA 1
ATOM 1985 C C . MET A 1 259 ? 11.212 4.102 -15.968 1.00 94.44 259 MET A C 1
ATOM 1987 O O . MET A 1 259 ? 12.051 3.215 -16.127 1.00 94.44 259 MET A O 1
ATOM 1991 N N . PHE A 1 260 ? 9.968 3.977 -16.449 1.00 93.50 260 PHE A N 1
ATOM 1992 C CA . PHE A 1 260 ? 9.584 2.848 -17.303 1.00 93.50 260 PHE A CA 1
ATOM 1993 C C . PHE A 1 260 ? 10.351 2.842 -18.632 1.00 93.50 260 PHE A C 1
ATOM 1995 O O . PHE A 1 260 ? 10.782 1.777 -19.079 1.00 93.50 260 PHE A O 1
ATOM 2002 N N . LEU A 1 261 ? 10.561 4.009 -19.253 1.00 93.06 261 LEU A N 1
ATOM 2003 C CA . LEU A 1 261 ? 11.367 4.128 -20.473 1.00 93.06 261 LEU A CA 1
ATOM 2004 C C . LEU A 1 261 ? 12.836 3.768 -20.223 1.00 93.06 261 LEU A C 1
ATOM 2006 O O . LEU A 1 261 ? 13.412 3.018 -21.011 1.00 93.06 261 LEU A O 1
ATOM 2010 N N . GLU A 1 262 ? 13.429 4.237 -19.122 1.00 93.75 262 GLU A N 1
ATOM 2011 C CA . GLU A 1 262 ? 14.796 3.869 -18.734 1.00 93.75 262 GLU A CA 1
ATOM 2012 C C . GLU A 1 262 ? 14.935 2.358 -18.498 1.00 93.75 262 GLU A C 1
ATOM 2014 O O . GLU A 1 262 ? 15.881 1.745 -18.992 1.00 93.75 262 GLU A O 1
ATOM 2019 N N . LEU A 1 263 ? 13.970 1.729 -17.817 1.00 92.25 263 LEU A N 1
ATOM 2020 C CA . LEU A 1 263 ? 13.946 0.272 -17.650 1.00 92.25 263 LEU A CA 1
ATOM 2021 C C . LEU A 1 263 ? 13.773 -0.469 -18.975 1.00 92.25 263 LEU A C 1
ATOM 2023 O O . LEU A 1 263 ? 14.367 -1.529 -19.165 1.00 92.25 263 LEU A O 1
ATOM 2027 N N . ALA A 1 264 ? 12.984 0.071 -19.905 1.00 90.56 264 ALA A N 1
ATOM 2028 C CA . ALA A 1 264 ? 12.833 -0.522 -21.227 1.00 90.56 264 ALA A CA 1
ATOM 2029 C C . ALA A 1 264 ? 14.170 -0.546 -21.977 1.00 90.56 264 ALA A C 1
ATOM 2031 O O . ALA A 1 264 ? 14.473 -1.537 -22.628 1.00 90.56 264 ALA A O 1
ATOM 2032 N N . VAL A 1 265 ? 14.990 0.505 -21.862 1.00 88.31 265 VAL A N 1
ATOM 2033 C CA . VAL A 1 265 ? 16.313 0.563 -22.510 1.00 88.31 265 VAL A CA 1
ATOM 2034 C C . VAL A 1 265 ? 17.254 -0.523 -21.984 1.00 88.31 265 VAL A C 1
ATOM 2036 O O . VAL A 1 265 ? 18.030 -1.076 -22.759 1.00 88.31 265 VAL A O 1
ATOM 2039 N N . THR A 1 266 ? 17.184 -0.854 -20.694 1.00 83.56 266 THR A N 1
ATOM 2040 C CA . THR A 1 266 ? 18.062 -1.861 -20.076 1.00 83.56 266 THR A CA 1
ATOM 2041 C C . THR A 1 266 ? 17.512 -3.289 -20.144 1.00 83.56 266 THR A C 1
ATOM 2043 O O . THR A 1 266 ? 18.266 -4.238 -19.937 1.00 83.56 266 THR A O 1
ATOM 2046 N N . SER A 1 267 ? 16.224 -3.465 -20.462 1.00 76.75 267 SER A N 1
ATOM 2047 C CA . SER A 1 267 ? 15.511 -4.750 -20.380 1.00 76.75 267 SER A CA 1
ATOM 2048 C C . SER A 1 267 ? 15.021 -5.233 -21.751 1.00 76.75 267 SER A C 1
ATOM 2050 O O . SER A 1 267 ? 13.831 -5.142 -22.063 1.00 76.75 267 SER A O 1
ATOM 2052 N N . ASP A 1 268 ? 15.929 -5.793 -22.558 1.00 69.38 268 ASP A N 1
ATOM 2053 C CA . ASP A 1 268 ? 15.697 -6.176 -23.967 1.00 69.38 268 ASP A CA 1
ATOM 2054 C C . ASP A 1 268 ? 14.447 -7.068 -24.169 1.00 69.38 268 ASP A C 1
ATOM 2056 O O . ASP A 1 268 ? 13.595 -6.816 -25.021 1.00 69.38 268 ASP A O 1
ATOM 2060 N N . ALA A 1 269 ? 14.229 -8.042 -23.278 1.00 69.19 269 ALA A N 1
ATOM 2061 C CA . ALA A 1 269 ? 13.091 -8.967 -23.348 1.00 69.19 269 ALA A CA 1
ATOM 2062 C C . ALA A 1 269 ? 11.709 -8.325 -23.078 1.00 69.19 269 ALA A C 1
ATOM 2064 O O . ALA A 1 269 ? 10.680 -8.949 -23.340 1.00 69.19 269 ALA A O 1
ATOM 2065 N N . ARG A 1 270 ? 11.652 -7.101 -22.529 1.00 75.75 270 ARG A N 1
ATOM 2066 C CA . ARG A 1 270 ? 10.411 -6.467 -22.033 1.00 75.75 270 ARG A CA 1
ATOM 2067 C C . ARG A 1 270 ? 10.118 -5.092 -22.630 1.00 75.75 270 ARG A C 1
ATOM 2069 O O . ARG A 1 270 ? 9.120 -4.478 -22.238 1.00 75.75 270 ARG A O 1
ATOM 2076 N N . ILE A 1 271 ? 10.922 -4.640 -23.598 1.00 82.31 271 ILE A N 1
ATOM 2077 C CA . ILE A 1 271 ? 10.867 -3.289 -24.185 1.00 82.31 271 ILE A CA 1
ATOM 2078 C C . ILE A 1 271 ? 9.437 -2.870 -24.545 1.00 82.31 271 ILE A C 1
ATOM 2080 O O . ILE A 1 271 ? 8.983 -1.804 -24.133 1.00 82.31 271 ILE A O 1
ATOM 2084 N N . ALA A 1 272 ? 8.717 -3.695 -25.313 1.00 84.88 272 ALA A N 1
ATOM 2085 C CA . ALA A 1 272 ? 7.394 -3.335 -25.826 1.00 84.88 272 ALA A CA 1
ATOM 2086 C C . ALA A 1 272 ? 6.367 -3.121 -24.703 1.00 84.88 272 ALA A C 1
ATOM 2088 O O . ALA A 1 272 ? 5.623 -2.143 -24.729 1.00 84.88 272 ALA A O 1
ATOM 2089 N N . GLY A 1 273 ? 6.359 -4.001 -23.695 1.00 85.50 273 GLY A N 1
ATOM 2090 C CA . GLY A 1 273 ? 5.435 -3.899 -22.566 1.00 85.50 273 GLY A CA 1
ATOM 2091 C C . GLY A 1 273 ? 5.736 -2.699 -21.666 1.00 85.50 273 GLY A C 1
ATOM 2092 O O . GLY A 1 273 ? 4.814 -2.005 -21.256 1.00 85.50 273 GLY A O 1
ATOM 2093 N N . LEU A 1 274 ? 7.017 -2.418 -21.405 1.00 88.75 274 LEU A N 1
ATOM 2094 C CA . LEU A 1 274 ? 7.427 -1.287 -20.565 1.00 88.75 274 LEU A CA 1
ATOM 2095 C C . LEU A 1 274 ? 7.189 0.061 -21.261 1.00 88.75 274 LEU A C 1
ATOM 2097 O O . LEU A 1 274 ? 6.726 1.000 -20.624 1.00 88.75 274 LEU A O 1
ATOM 2101 N N . ARG A 1 275 ? 7.419 0.154 -22.579 1.00 87.38 275 ARG A N 1
ATOM 2102 C CA . ARG A 1 275 ? 7.075 1.351 -23.369 1.00 87.38 275 ARG A CA 1
ATOM 2103 C C . ARG A 1 275 ? 5.572 1.591 -23.442 1.00 87.38 275 ARG A C 1
ATOM 2105 O O . ARG A 1 275 ? 5.138 2.736 -23.364 1.00 87.38 275 ARG A O 1
ATOM 2112 N N . HIS A 1 276 ? 4.788 0.524 -23.604 1.00 85.88 276 HIS A N 1
ATOM 2113 C CA . HIS A 1 276 ? 3.333 0.628 -23.571 1.00 85.88 276 HIS A CA 1
ATOM 2114 C C . HIS A 1 276 ? 2.852 1.147 -22.215 1.00 85.88 276 HIS A C 1
ATOM 2116 O O . HIS A 1 276 ? 1.996 2.026 -22.171 1.00 85.88 276 HIS A O 1
ATOM 2122 N N . GLU A 1 277 ? 3.432 0.645 -21.123 1.00 86.06 277 GLU A N 1
ATOM 2123 C CA . GLU A 1 277 ? 3.093 1.112 -19.783 1.00 86.06 277 GLU A CA 1
ATOM 2124 C C . GLU A 1 277 ? 3.507 2.573 -19.560 1.00 86.06 277 GLU A C 1
ATOM 2126 O O . GLU A 1 277 ? 2.688 3.361 -19.099 1.00 86.06 277 GLU A O 1
ATOM 2131 N N . ALA A 1 278 ? 4.716 2.973 -19.977 1.00 86.69 278 ALA A N 1
ATOM 2132 C CA . ALA A 1 278 ? 5.173 4.363 -19.899 1.00 86.69 278 ALA A CA 1
ATOM 2133 C C . ALA A 1 278 ? 4.191 5.340 -20.568 1.00 86.69 278 ALA A C 1
ATOM 2135 O O . ALA A 1 278 ? 3.753 6.306 -19.945 1.00 86.69 278 ALA A O 1
ATOM 2136 N N . ALA A 1 279 ? 3.761 5.030 -21.797 1.00 82.88 279 ALA A N 1
ATOM 2137 C CA . ALA A 1 279 ? 2.859 5.882 -22.572 1.00 82.88 279 ALA A CA 1
ATOM 2138 C C . ALA A 1 279 ? 1.525 6.168 -21.859 1.00 82.88 279 ALA A C 1
ATOM 2140 O O . ALA A 1 279 ? 0.913 7.207 -22.087 1.00 82.88 279 ALA A O 1
ATOM 2141 N N . ARG A 1 280 ? 1.058 5.289 -20.966 1.00 81.75 280 ARG A N 1
ATOM 2142 C CA . ARG A 1 280 ? -0.186 5.518 -20.215 1.00 81.75 280 ARG A CA 1
ATOM 2143 C C . ARG A 1 280 ? -0.087 6.672 -19.225 1.00 81.75 280 ARG A C 1
ATOM 2145 O O . ARG A 1 280 ? -1.092 7.319 -18.946 1.00 81.75 280 ARG A O 1
ATOM 2152 N N . TYR A 1 281 ? 1.105 6.920 -18.695 1.00 77.56 281 TYR A N 1
ATOM 2153 C CA . TYR A 1 281 ? 1.347 8.023 -17.772 1.00 77.56 281 TYR A CA 1
ATOM 2154 C C . TYR A 1 281 ? 1.522 9.362 -18.505 1.00 77.56 281 TYR A C 1
ATOM 2156 O O . TYR A 1 281 ? 1.329 10.407 -17.886 1.00 77.56 281 TYR A O 1
ATOM 2164 N N . ASP A 1 282 ? 1.777 9.335 -19.819 1.00 71.00 282 ASP A N 1
ATOM 2165 C CA . ASP A 1 282 ? 1.865 10.529 -20.672 1.00 71.00 282 ASP A CA 1
ATOM 2166 C C . ASP A 1 282 ? 0.489 11.013 -21.181 1.00 71.00 282 ASP A C 1
ATOM 2168 O O . ASP A 1 282 ? 0.301 12.203 -21.420 1.00 71.00 282 ASP A O 1
ATOM 2172 N N . VAL A 1 283 ? -0.491 10.109 -21.343 1.00 54.66 283 VAL A N 1
ATOM 2173 C CA . VAL A 1 283 ? -1.800 10.380 -21.992 1.00 54.66 283 VAL A CA 1
ATOM 2174 C C . VAL A 1 283 ? -2.792 11.151 -21.099 1.00 54.66 283 VAL A C 1
ATOM 2176 O O . VAL A 1 283 ? -3.832 11.596 -21.573 1.00 54.66 283 VAL A O 1
ATOM 2179 N N . HIS A 1 284 ? -2.480 11.351 -19.817 1.00 49.38 284 HIS A N 1
ATOM 2180 C CA . HIS A 1 284 ? -3.307 12.133 -18.886 1.00 49.38 284 HIS A CA 1
ATOM 2181 C C . HIS A 1 284 ? -2.880 13.613 -18.751 1.00 49.38 284 HIS A C 1
ATOM 2183 O O . HIS A 1 284 ? -3.190 14.241 -17.736 1.00 49.38 284 HIS A O 1
ATOM 2189 N N . MET A 1 285 ? -2.181 14.155 -19.757 1.00 40.69 285 MET A N 1
ATOM 2190 C CA . MET A 1 285 ? -2.017 15.604 -19.989 1.00 40.69 285 MET A CA 1
ATOM 2191 C C . MET A 1 285 ? -3.176 16.175 -20.810 1.00 40.69 285 MET A C 1
ATOM 2193 O O . MET A 1 285 ? -3.480 17.372 -20.616 1.00 40.69 285 MET A O 1
#

Sequence (285 aa):
HGTGAPHGAGGTGGAVRLEQYALHHLLQDLGDQQRRALVLCSAAREFDTATDAGLLTRFTEQTQRTLGQEVRSRLWLVDPVPEDAGTRGGRGSGYLLGPAAPHLLSSGPVMHTWLRLLLLGELAGLPDSSPLNWTTAHEQLCGWHRDHDRPVDALYHRLALGGLDEVVEHLSARMWELPGTAAWLYELYAVTAAPMRRPVDPELSAAERADALARELAPRSFRDSRSLAVLTAALWLAADPRNRLPNAAPELNYTISSMFLELAVTSDARIAGLRHEAARYDVHM

pLDDT: mean 82.66, std 17.42, range [28.66, 98.25]

Radius of gyration: 21.22 Å; chains: 1; bounding box: 47×68×71 Å

Foldseek 3Di:
DDDDDDDDDDPPPPPDDPLNVVLCVLCVPPDPLLLLLVLLLLQALANVLCLVLPVCVPGDPCSSVCSVVVCVVSVQWDWADQCLLLAWSHFFNNVLPDPQAPATDDRHTGGDRSNSLSSLLVQLPDDPPDCSHLLNSLVSSLVVCVVVVNNLSNLLSCVQVLQLQVNLVVLVVCLPVGPADSNSSRSLSNNLLRDHSDQDDPPDALQCQLQVSLCVSRVPCCVVPVLSSSLSSLSNLSSYVVSDDPPPHLPSLVSNLVSLCVVLVVRVRHNVVSNVVSVVSVVVD